Protein AF-A0A6H5GPM3-F1 (afdb_monomer_lite)

Structure (mmCIF, N/CA/C/O backbone):
data_AF-A0A6H5GPM3-F1
#
_entry.id   AF-A0A6H5GPM3-F1
#
loop_
_atom_site.group_PDB
_atom_site.id
_atom_site.type_symbol
_atom_site.label_atom_id
_atom_site.label_alt_id
_atom_site.label_comp_id
_atom_site.label_asym_id
_atom_site.label_entity_id
_atom_site.label_seq_id
_atom_site.pdbx_PDB_ins_code
_atom_site.Cartn_x
_atom_site.Cartn_y
_atom_site.Cartn_z
_atom_site.occupancy
_atom_site.B_iso_or_equiv
_atom_site.auth_seq_id
_atom_site.auth_comp_id
_atom_site.auth_asym_id
_atom_site.auth_atom_id
_atom_site.pdbx_PDB_model_num
ATOM 1 N N . MET A 1 1 ? 64.832 -16.740 -65.105 1.00 51.78 1 MET A N 1
ATOM 2 C CA . MET A 1 1 ? 64.946 -16.619 -63.626 1.00 51.78 1 MET A CA 1
ATOM 3 C C . MET A 1 1 ? 64.118 -15.454 -63.065 1.00 51.78 1 MET A C 1
ATOM 5 O O . MET A 1 1 ? 63.457 -15.633 -62.050 1.00 51.78 1 MET A O 1
ATOM 9 N N . VAL A 1 2 ? 64.079 -14.300 -63.746 1.00 49.97 2 VAL A N 1
ATOM 10 C CA . VAL A 1 2 ? 63.361 -13.075 -63.325 1.00 49.97 2 VAL A CA 1
ATOM 11 C C . VAL A 1 2 ? 61.823 -13.214 -63.311 1.00 49.97 2 VAL A C 1
ATOM 13 O O . VAL A 1 2 ? 61.185 -12.756 -62.365 1.00 49.97 2 VAL A O 1
ATOM 16 N N . GLU A 1 3 ? 61.215 -13.921 -64.271 1.00 47.03 3 GLU A N 1
ATOM 17 C CA . GLU A 1 3 ? 59.749 -14.124 -64.311 1.00 47.03 3 GLU A CA 1
ATOM 18 C C . GLU A 1 3 ? 59.204 -14.931 -63.123 1.00 47.03 3 GLU A C 1
ATOM 20 O O . GLU A 1 3 ? 58.186 -14.565 -62.533 1.00 47.03 3 GLU A O 1
ATOM 25 N N . LYS A 1 4 ? 59.905 -15.992 -62.694 1.00 45.75 4 LYS A N 1
ATOM 26 C CA . LYS A 1 4 ? 59.489 -16.802 -61.531 1.00 45.75 4 LYS A CA 1
ATOM 27 C C . LYS A 1 4 ? 59.470 -15.976 -60.236 1.00 45.75 4 LYS A C 1
ATOM 29 O O . LYS A 1 4 ? 58.589 -16.169 -59.402 1.00 45.75 4 LYS A O 1
ATOM 34 N N . LEU A 1 5 ? 60.385 -15.013 -60.099 1.00 45.38 5 LEU A N 1
ATOM 35 C CA . LEU A 1 5 ? 60.454 -14.074 -58.972 1.00 45.38 5 LEU A CA 1
ATOM 36 C C . LEU A 1 5 ? 59.310 -13.045 -58.981 1.00 45.38 5 LEU A C 1
ATOM 38 O O . LEU A 1 5 ? 58.787 -12.705 -57.918 1.00 45.38 5 LEU A O 1
ATOM 42 N N . GLN A 1 6 ? 58.870 -12.577 -60.154 1.00 44.50 6 GLN A N 1
ATOM 43 C CA . GLN A 1 6 ? 57.713 -11.678 -60.265 1.00 44.50 6 GLN A CA 1
ATOM 44 C C . GLN A 1 6 ? 56.390 -12.385 -59.941 1.00 44.50 6 GLN A C 1
ATOM 46 O O . GLN A 1 6 ? 55.542 -11.812 -59.251 1.00 44.50 6 GLN A O 1
ATOM 51 N N . VAL A 1 7 ? 56.229 -13.641 -60.369 1.00 51.84 7 VAL A N 1
ATOM 52 C CA . VAL A 1 7 ? 55.049 -14.457 -60.039 1.00 51.84 7 VAL A CA 1
ATOM 53 C C . VAL A 1 7 ? 54.980 -14.741 -58.534 1.00 51.84 7 VAL A C 1
ATOM 55 O O . VAL A 1 7 ? 53.907 -14.628 -57.939 1.00 51.84 7 VAL A O 1
ATOM 58 N N . LEU A 1 8 ? 56.120 -15.026 -57.892 1.00 44.50 8 LEU A N 1
ATOM 59 C CA . LEU A 1 8 ? 56.187 -15.238 -56.443 1.00 44.50 8 LEU A CA 1
ATOM 60 C C . LEU A 1 8 ? 55.833 -13.963 -55.660 1.00 44.50 8 LEU A C 1
ATOM 62 O O . LEU A 1 8 ? 55.025 -14.017 -54.735 1.00 44.50 8 LEU A O 1
ATOM 66 N N . LYS A 1 9 ? 56.357 -12.798 -56.072 1.00 46.47 9 LYS A N 1
ATOM 67 C CA . LYS A 1 9 ? 56.012 -11.499 -55.461 1.00 46.47 9 LYS A CA 1
ATOM 68 C C . LYS A 1 9 ? 54.524 -11.166 -55.603 1.00 46.47 9 LYS A C 1
ATOM 70 O O . LYS A 1 9 ? 53.927 -10.657 -54.656 1.00 46.47 9 LYS A O 1
ATOM 75 N N . ARG A 1 10 ? 53.905 -11.477 -56.751 1.00 45.00 10 ARG A N 1
ATOM 76 C CA . ARG A 1 10 ? 52.454 -11.309 -56.949 1.00 45.00 10 ARG A CA 1
ATOM 77 C C . ARG A 1 10 ? 51.646 -12.248 -56.052 1.00 45.00 10 ARG A C 1
ATOM 79 O O . ARG A 1 10 ? 50.720 -11.774 -55.402 1.00 45.00 10 ARG A O 1
ATOM 86 N N . LYS A 1 11 ? 52.022 -13.529 -55.943 1.00 43.28 11 LYS A N 1
ATOM 87 C CA . LYS A 1 11 ? 51.361 -14.488 -55.036 1.00 43.28 11 LYS A CA 1
ATOM 88 C C . LYS A 1 11 ? 51.430 -14.050 -53.572 1.00 43.28 11 LYS A C 1
ATOM 90 O O . LYS A 1 11 ? 50.398 -14.018 -52.912 1.00 43.28 11 LYS A O 1
ATOM 95 N N . VAL A 1 12 ? 52.605 -13.632 -53.095 1.00 47.56 12 VAL A N 1
ATOM 96 C CA . VAL A 1 12 ? 52.779 -13.129 -51.720 1.00 47.56 12 VAL A CA 1
ATOM 97 C C . VAL A 1 12 ? 51.938 -11.869 -51.488 1.00 47.56 12 VAL A C 1
ATOM 99 O O . VAL A 1 12 ? 51.248 -11.769 -50.478 1.00 47.56 12 VAL A O 1
ATOM 102 N N . ARG A 1 13 ? 51.905 -10.933 -52.445 1.00 47.16 13 ARG A N 1
ATOM 103 C CA . ARG A 1 13 ? 51.094 -9.708 -52.339 1.00 47.16 13 ARG A CA 1
ATOM 104 C C . ARG A 1 13 ? 49.590 -10.001 -52.287 1.00 47.16 13 ARG A C 1
ATOM 106 O O . ARG A 1 13 ? 48.895 -9.389 -51.485 1.00 47.16 13 ARG A O 1
ATOM 113 N N . ILE A 1 14 ? 49.096 -10.947 -53.087 1.00 46.81 14 ILE A N 1
ATOM 114 C CA . ILE A 1 14 ? 47.683 -11.369 -53.078 1.00 46.81 14 ILE A CA 1
ATOM 115 C C . ILE A 1 14 ? 47.327 -12.046 -51.748 1.00 46.81 14 ILE A C 1
ATOM 117 O O . ILE A 1 14 ? 46.273 -11.771 -51.181 1.00 46.81 14 ILE A O 1
ATOM 121 N N . GLN A 1 15 ? 48.225 -12.869 -51.207 1.00 41.34 15 GLN A N 1
ATOM 122 C CA . GLN A 1 15 ? 48.019 -13.550 -49.930 1.00 41.34 15 GLN A CA 1
ATOM 123 C C . GLN A 1 15 ? 47.970 -12.560 -48.751 1.00 41.34 15 GLN A C 1
ATOM 125 O O . GLN A 1 15 ? 47.102 -12.681 -47.893 1.00 41.34 15 GLN A O 1
ATOM 130 N N . PHE A 1 16 ? 48.808 -11.516 -48.756 1.00 42.19 16 PHE A N 1
ATOM 131 C CA . PHE A 1 16 ? 48.729 -10.419 -47.780 1.00 42.19 16 PHE A CA 1
ATOM 132 C C . PHE A 1 16 ? 47.434 -9.599 -47.893 1.00 42.19 16 PHE A C 1
ATOM 134 O O . PHE A 1 16 ? 46.875 -9.193 -46.873 1.00 42.19 16 PHE A O 1
ATOM 141 N N . VAL A 1 17 ? 46.939 -9.361 -49.112 1.00 49.47 17 VAL A N 1
ATOM 142 C CA . VAL A 1 17 ? 45.666 -8.655 -49.338 1.00 49.47 17 VAL A CA 1
ATOM 143 C C . VAL A 1 17 ? 44.485 -9.488 -48.840 1.00 49.47 17 VAL A C 1
ATOM 145 O O . VAL A 1 17 ? 43.631 -8.948 -48.146 1.00 49.47 17 VAL A O 1
ATOM 148 N N . LEU A 1 18 ? 44.466 -10.796 -49.112 1.00 41.66 18 LEU A N 1
ATOM 149 C CA . LEU A 1 18 ? 43.422 -11.709 -48.632 1.00 41.66 18 LEU A CA 1
ATOM 150 C C . LEU A 1 18 ? 43.412 -11.827 -47.104 1.00 41.66 18 LEU A C 1
ATOM 152 O O . LEU A 1 18 ? 42.343 -11.748 -46.509 1.00 41.66 18 LEU A O 1
ATOM 156 N N . VAL A 1 19 ? 44.581 -11.927 -46.458 1.00 43.66 19 VAL A N 1
ATOM 157 C CA . VAL A 1 19 ? 44.679 -11.967 -44.987 1.00 43.66 19 VAL A CA 1
ATOM 158 C C . VAL A 1 19 ? 44.155 -10.668 -44.363 1.00 43.66 19 VAL A C 1
ATOM 160 O O . VAL A 1 19 ? 43.321 -10.729 -43.458 1.00 43.66 19 VAL A O 1
ATOM 163 N N . ARG A 1 20 ? 44.532 -9.495 -44.899 1.00 45.16 20 ARG A N 1
ATOM 164 C CA . ARG A 1 20 ? 43.950 -8.212 -44.462 1.00 45.16 20 ARG A CA 1
ATOM 165 C C . ARG A 1 20 ? 42.445 -8.133 -44.705 1.00 45.16 20 ARG A C 1
ATOM 167 O O . ARG A 1 20 ? 41.735 -7.592 -43.867 1.00 45.16 20 ARG A O 1
ATOM 174 N N . TYR A 1 21 ? 41.954 -8.674 -45.817 1.00 36.88 21 TYR A N 1
ATOM 175 C CA . TYR A 1 21 ? 40.523 -8.702 -46.114 1.00 36.88 21 TYR A CA 1
ATOM 176 C C . TYR A 1 21 ? 39.770 -9.568 -45.099 1.00 36.88 21 TYR A C 1
ATOM 178 O O . TYR A 1 21 ? 38.728 -9.158 -44.608 1.00 36.88 21 TYR A O 1
ATOM 186 N N . THR A 1 22 ? 40.328 -10.719 -44.708 1.00 40.78 22 THR A N 1
ATOM 187 C CA . THR A 1 22 ? 39.730 -11.602 -43.694 1.00 40.78 22 THR A CA 1
ATOM 188 C C . THR A 1 22 ? 39.803 -11.046 -42.268 1.00 40.78 22 THR A C 1
ATOM 190 O O . THR A 1 22 ? 38.858 -11.235 -41.507 1.00 40.78 22 THR A O 1
ATOM 193 N N . GLN A 1 23 ? 40.869 -10.319 -41.909 1.00 41.22 23 GLN A N 1
ATOM 194 C CA . GLN A 1 23 ? 40.965 -9.609 -40.624 1.00 41.22 23 GLN A CA 1
ATOM 195 C C . GLN A 1 23 ? 39.998 -8.422 -40.557 1.00 41.22 23 GLN A C 1
ATOM 197 O O . GLN A 1 23 ? 39.262 -8.296 -39.585 1.00 41.22 23 GLN A O 1
ATOM 202 N N . ASN A 1 24 ? 39.906 -7.616 -41.618 1.00 42.94 24 ASN A N 1
ATOM 203 C CA . ASN A 1 24 ? 38.909 -6.547 -41.691 1.00 42.94 24 ASN A CA 1
ATOM 204 C C . ASN A 1 24 ? 37.478 -7.109 -41.705 1.00 42.94 24 ASN A C 1
ATOM 206 O O . ASN A 1 24 ? 36.584 -6.515 -41.119 1.00 42.94 24 ASN A O 1
ATOM 210 N N . PHE A 1 25 ? 37.239 -8.267 -42.329 1.00 41.81 25 PHE A N 1
ATOM 211 C CA . PHE A 1 25 ? 35.920 -8.903 -42.353 1.00 41.81 25 PHE A CA 1
ATOM 212 C C . PHE A 1 25 ? 35.483 -9.412 -40.969 1.00 41.81 25 PHE A C 1
ATOM 214 O O . PHE A 1 25 ? 34.309 -9.286 -40.624 1.00 41.81 25 PHE A O 1
ATOM 221 N N . SER A 1 26 ? 36.403 -9.928 -40.143 1.00 43.16 26 SER A N 1
ATOM 222 C CA . SER A 1 26 ? 36.079 -10.328 -38.765 1.00 43.16 26 SER A CA 1
ATOM 223 C C . SER A 1 26 ? 35.834 -9.123 -37.849 1.00 43.16 26 SER A C 1
ATOM 225 O O . SER A 1 26 ? 34.935 -9.176 -37.009 1.00 43.16 26 SER A O 1
ATOM 227 N N . GLU A 1 27 ? 36.555 -8.014 -38.041 1.00 48.44 27 GLU A N 1
ATOM 228 C CA . GLU A 1 27 ? 3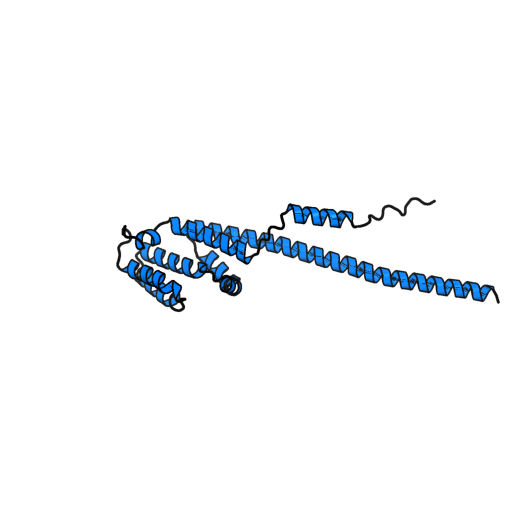6.302 -6.751 -37.337 1.00 48.44 27 GLU A CA 1
ATOM 229 C C . GLU A 1 27 ? 34.968 -6.125 -37.747 1.00 48.44 27 GLU A C 1
ATOM 231 O O . GLU A 1 27 ? 34.213 -5.691 -36.883 1.00 48.44 27 GLU A O 1
ATOM 236 N N . ILE A 1 28 ? 34.629 -6.154 -39.039 1.00 50.16 28 ILE A N 1
ATOM 237 C CA . ILE A 1 28 ? 33.347 -5.672 -39.563 1.00 50.16 28 ILE A CA 1
ATOM 238 C C . ILE A 1 28 ? 32.195 -6.520 -39.014 1.00 50.16 28 ILE A C 1
ATOM 240 O O . ILE A 1 28 ? 31.231 -5.958 -38.502 1.00 50.16 28 ILE A O 1
ATOM 244 N N . ILE A 1 29 ? 32.293 -7.855 -39.033 1.00 45.34 29 ILE A N 1
ATOM 245 C CA . ILE A 1 29 ? 31.265 -8.720 -38.433 1.00 45.34 29 ILE A CA 1
ATOM 246 C C . ILE A 1 29 ? 31.154 -8.493 -36.924 1.00 45.34 29 ILE A C 1
ATOM 248 O O . ILE A 1 29 ? 30.038 -8.436 -36.420 1.00 45.34 29 ILE A O 1
ATOM 252 N N . ASN A 1 30 ? 32.262 -8.302 -36.202 1.00 41.53 30 ASN A N 1
ATOM 253 C CA . ASN A 1 30 ? 32.208 -7.943 -34.784 1.00 41.53 30 ASN A CA 1
ATOM 254 C C . ASN A 1 30 ? 31.554 -6.573 -34.561 1.00 41.53 30 ASN A C 1
ATOM 256 O O . ASN A 1 30 ? 30.764 -6.438 -33.633 1.00 41.53 30 ASN A O 1
ATOM 260 N N . TYR A 1 31 ? 31.816 -5.582 -35.416 1.00 48.19 31 TYR A N 1
ATOM 261 C CA . TYR A 1 31 ? 31.195 -4.258 -35.336 1.00 48.19 31 TYR A CA 1
ATOM 262 C C . TYR A 1 31 ? 29.687 -4.337 -35.601 1.00 48.19 31 TYR A C 1
ATOM 264 O O . TYR A 1 31 ? 28.896 -3.863 -34.792 1.00 48.19 31 TYR A O 1
ATOM 272 N N . PHE A 1 32 ? 29.272 -5.046 -36.656 1.00 44.94 32 PHE A N 1
ATOM 273 C CA . PHE A 1 32 ? 27.862 -5.301 -36.958 1.00 44.94 32 PHE A CA 1
ATOM 274 C C . PHE A 1 32 ? 27.178 -6.163 -35.893 1.00 44.94 32 PHE A C 1
ATOM 276 O O . PHE A 1 32 ? 26.014 -5.926 -35.592 1.00 44.94 32 PHE A O 1
ATOM 283 N N . PHE A 1 33 ? 27.866 -7.135 -35.289 1.00 44.91 33 PHE A N 1
ATOM 284 C CA . PHE A 1 33 ? 27.318 -7.968 -34.218 1.00 44.91 33 PHE A CA 1
ATOM 285 C C . PHE A 1 33 ? 27.169 -7.181 -32.914 1.00 44.91 33 PHE A C 1
ATOM 287 O O . PHE A 1 33 ? 26.130 -7.280 -32.268 1.00 44.91 33 PHE A O 1
ATOM 294 N N . VAL A 1 34 ? 28.152 -6.354 -32.545 1.00 51.31 34 VAL A N 1
ATOM 295 C CA . VAL A 1 34 ? 28.075 -5.450 -31.387 1.00 51.31 34 VAL A CA 1
ATOM 296 C C . VAL A 1 34 ? 26.993 -4.396 -31.603 1.00 51.31 34 VAL A C 1
ATOM 298 O O . VAL A 1 34 ? 26.188 -4.177 -30.698 1.00 51.31 34 VAL A O 1
ATOM 301 N N . ASP A 1 35 ? 26.893 -3.808 -32.795 1.00 48.72 35 ASP A N 1
ATOM 302 C CA . ASP A 1 35 ? 25.842 -2.849 -33.130 1.00 48.72 35 ASP A CA 1
ATOM 303 C C . ASP A 1 35 ? 24.466 -3.512 -33.156 1.00 48.72 35 ASP A C 1
ATOM 305 O O . ASP A 1 35 ? 23.539 -2.986 -32.545 1.00 48.72 35 ASP A O 1
ATOM 309 N N . TYR A 1 36 ? 24.325 -4.700 -33.744 1.00 44.78 36 TYR A N 1
ATOM 310 C CA . TYR A 1 36 ? 23.086 -5.478 -33.723 1.00 44.78 36 TYR A CA 1
ATOM 311 C C . TYR A 1 36 ? 22.682 -5.849 -32.294 1.00 44.78 36 TYR A C 1
ATOM 313 O O . TYR A 1 36 ? 21.538 -5.633 -31.900 1.00 44.78 36 TYR A O 1
ATOM 321 N N . LEU A 1 37 ? 23.616 -6.315 -31.462 1.00 48.28 37 LEU A N 1
ATOM 322 C CA . LEU A 1 37 ? 23.375 -6.600 -30.047 1.00 48.28 37 LEU A CA 1
ATOM 323 C C . LEU A 1 37 ? 23.038 -5.315 -29.267 1.00 48.28 37 LEU A C 1
ATOM 325 O O . LEU A 1 37 ? 22.197 -5.329 -28.364 1.00 48.28 37 LEU A O 1
ATOM 329 N N . SER A 1 38 ? 23.631 -4.173 -29.628 1.00 51.31 38 SER A N 1
ATOM 330 C CA . SER A 1 38 ? 23.314 -2.861 -29.053 1.00 51.31 38 SER A CA 1
ATOM 331 C C . SER A 1 38 ? 21.908 -2.394 -29.448 1.00 51.31 38 SER A C 1
ATOM 333 O O . SER A 1 38 ? 21.171 -1.889 -28.602 1.00 51.31 38 SER A O 1
ATOM 335 N N . ILE A 1 39 ? 21.499 -2.624 -30.697 1.00 51.91 39 ILE A N 1
ATOM 336 C CA . ILE A 1 39 ? 20.188 -2.280 -31.248 1.00 51.91 39 ILE A CA 1
ATOM 337 C C . ILE A 1 39 ? 19.125 -3.193 -30.643 1.00 51.91 39 ILE A C 1
ATOM 339 O O . ILE A 1 39 ? 18.128 -2.696 -30.130 1.00 51.91 39 ILE A O 1
ATOM 343 N N . VAL A 1 40 ? 19.358 -4.505 -30.591 1.00 46.22 40 VAL A N 1
ATOM 344 C CA . VAL A 1 40 ? 18.467 -5.484 -29.951 1.00 46.22 40 VAL A CA 1
ATOM 345 C C . VAL A 1 40 ? 18.361 -5.219 -28.448 1.00 46.22 40 VAL A C 1
ATOM 347 O O . VAL A 1 40 ? 17.260 -5.219 -27.898 1.00 46.22 40 VAL A O 1
ATOM 350 N N . SER A 1 41 ? 19.464 -4.907 -27.761 1.00 46.22 41 SER A N 1
ATOM 351 C CA . SER A 1 41 ? 19.422 -4.533 -26.340 1.00 46.22 41 SER A CA 1
ATOM 352 C C . SER A 1 41 ? 18.778 -3.160 -26.099 1.00 46.22 41 SER A C 1
ATOM 354 O O . SER A 1 41 ? 18.204 -2.947 -25.029 1.00 46.22 41 SER A O 1
ATOM 356 N N . ARG A 1 42 ? 18.833 -2.226 -27.060 1.00 54.28 42 ARG A N 1
ATOM 357 C CA . ARG A 1 42 ? 18.113 -0.937 -27.036 1.00 54.28 42 ARG A CA 1
ATOM 358 C C . ARG A 1 42 ? 16.619 -1.119 -27.276 1.00 54.28 42 ARG A C 1
ATOM 360 O O . ARG A 1 42 ? 15.842 -0.591 -26.492 1.00 54.28 42 ARG A O 1
ATOM 367 N N . GLN A 1 43 ? 16.227 -1.903 -28.277 1.00 46.44 43 GLN A N 1
ATOM 368 C CA . GLN A 1 43 ? 14.844 -2.302 -28.546 1.00 46.44 43 GLN A CA 1
ATOM 369 C C . GLN A 1 43 ? 14.263 -2.996 -27.313 1.00 46.44 43 GLN A C 1
ATOM 371 O O . GLN A 1 43 ? 13.271 -2.537 -26.759 1.00 46.44 43 GLN A O 1
ATOM 376 N N . ARG A 1 44 ? 14.948 -4.008 -26.767 1.00 49.41 44 ARG A N 1
ATOM 377 C CA . ARG A 1 44 ? 14.539 -4.696 -25.532 1.00 49.41 44 ARG A CA 1
ATOM 378 C C . ARG A 1 44 ? 14.405 -3.742 -24.343 1.00 49.41 44 ARG A C 1
ATOM 380 O O . ARG A 1 44 ? 13.462 -3.877 -23.572 1.00 49.41 44 ARG A O 1
ATOM 387 N N . ARG A 1 45 ? 15.297 -2.755 -24.200 1.00 55.72 45 ARG A N 1
ATOM 388 C CA . ARG A 1 45 ? 15.174 -1.696 -23.180 1.00 55.72 45 ARG A CA 1
ATOM 389 C C . ARG A 1 45 ? 14.002 -0.750 -23.448 1.00 55.72 45 ARG A C 1
ATOM 391 O O . ARG A 1 45 ? 13.355 -0.341 -22.491 1.00 55.72 45 ARG A O 1
ATOM 398 N N . ALA A 1 46 ? 13.712 -0.409 -24.700 1.00 55.22 46 ALA A N 1
ATOM 399 C CA . ALA A 1 46 ? 12.575 0.428 -25.079 1.00 55.22 46 ALA A CA 1
ATOM 400 C C . ALA A 1 46 ? 11.241 -0.291 -24.821 1.00 55.22 46 ALA A C 1
ATOM 402 O O . ALA A 1 46 ? 10.372 0.269 -24.158 1.00 55.22 46 ALA A O 1
ATOM 403 N N . TYR A 1 47 ? 11.124 -1.559 -25.228 1.00 53.00 47 TYR A N 1
ATOM 404 C CA . TYR A 1 47 ? 9.982 -2.418 -24.910 1.00 53.00 47 TYR A CA 1
ATOM 405 C C . TYR A 1 47 ? 9.840 -2.637 -23.405 1.00 53.00 47 TYR A C 1
ATOM 407 O O . TYR A 1 47 ? 8.737 -2.530 -22.886 1.00 53.00 47 TYR A O 1
ATOM 415 N N . ALA A 1 48 ? 10.937 -2.859 -22.674 1.00 58.69 48 ALA A N 1
ATOM 416 C CA . ALA A 1 48 ? 10.894 -2.975 -21.218 1.00 58.69 48 ALA A CA 1
ATOM 417 C C . ALA A 1 48 ? 10.429 -1.670 -20.551 1.00 58.69 48 ALA A C 1
ATOM 419 O O . ALA A 1 48 ? 9.605 -1.717 -19.646 1.00 58.69 48 ALA A O 1
ATOM 420 N N . LYS A 1 49 ? 10.891 -0.501 -21.016 1.00 63.66 49 LYS A N 1
ATOM 421 C CA . LYS A 1 49 ? 10.423 0.806 -20.519 1.00 63.66 49 LYS A CA 1
ATOM 422 C C . LYS A 1 49 ? 8.944 1.045 -20.832 1.00 63.66 49 LYS A C 1
ATOM 424 O O . LYS A 1 49 ? 8.214 1.509 -19.963 1.00 63.66 49 LYS A O 1
ATOM 429 N N . SER A 1 50 ? 8.503 0.705 -22.043 1.00 64.44 50 SER A N 1
ATOM 430 C CA . SER A 1 50 ? 7.099 0.801 -22.459 1.00 64.44 50 SER A CA 1
ATOM 431 C C . SER A 1 50 ? 6.204 -0.134 -21.637 1.00 64.44 50 SER A C 1
ATOM 433 O O . SER A 1 50 ? 5.195 0.303 -21.092 1.00 64.44 50 SER A O 1
ATOM 435 N N . TYR A 1 51 ? 6.619 -1.388 -21.454 1.00 69.50 51 TYR A N 1
ATOM 436 C CA . TYR A 1 51 ? 5.916 -2.371 -20.632 1.00 69.50 51 TYR A CA 1
ATOM 437 C C . TYR A 1 51 ? 5.823 -1.929 -19.169 1.00 69.50 51 TYR A C 1
ATOM 439 O O . TYR A 1 51 ? 4.741 -1.949 -18.592 1.00 69.50 51 TYR A O 1
ATOM 447 N N . VAL A 1 52 ? 6.931 -1.458 -18.585 1.00 74.38 52 VAL A N 1
ATOM 448 C CA . VAL A 1 52 ? 6.943 -0.906 -17.223 1.00 74.38 52 VAL A CA 1
ATOM 449 C C . VAL A 1 52 ? 5.959 0.256 -17.110 1.00 74.38 52 VAL A C 1
ATOM 451 O O . VAL A 1 52 ? 5.151 0.260 -16.192 1.00 74.38 52 VAL A O 1
ATOM 454 N N . PHE A 1 53 ? 5.948 1.189 -18.066 1.00 74.06 53 PHE A N 1
ATOM 455 C CA . PHE A 1 53 ? 5.004 2.309 -18.061 1.00 74.06 53 PHE A CA 1
ATOM 456 C C . PHE A 1 53 ? 3.538 1.856 -18.119 1.00 74.06 53 PHE A C 1
ATOM 458 O O . PHE A 1 53 ? 2.709 2.370 -17.366 1.00 74.06 53 PHE A O 1
ATOM 465 N N . LEU A 1 54 ? 3.214 0.886 -18.980 1.00 77.06 54 LEU A N 1
ATOM 466 C CA . LEU A 1 54 ? 1.861 0.337 -19.097 1.00 77.06 54 LEU A CA 1
ATOM 467 C C . LEU A 1 54 ? 1.416 -0.352 -17.803 1.00 77.06 54 LEU A C 1
ATOM 469 O O . LEU A 1 54 ? 0.310 -0.101 -17.324 1.00 77.06 54 LEU A O 1
ATOM 473 N N . VAL A 1 55 ? 2.289 -1.166 -17.203 1.00 81.50 55 VAL A N 1
ATOM 474 C CA . VAL A 1 55 ? 2.016 -1.829 -15.921 1.00 81.50 55 VAL A CA 1
ATOM 475 C C . VAL A 1 55 ? 1.828 -0.796 -14.809 1.00 81.50 55 VAL A C 1
ATOM 477 O O . VAL A 1 55 ? 0.846 -0.878 -14.074 1.00 81.50 55 VAL A O 1
ATOM 480 N N . SER A 1 56 ? 2.695 0.217 -14.710 1.00 86.25 56 SER A N 1
ATOM 481 C CA . SER A 1 56 ? 2.569 1.278 -13.702 1.00 86.25 56 SER A CA 1
ATOM 482 C C . SER A 1 56 ? 1.264 2.064 -13.852 1.00 86.25 56 SER A C 1
ATOM 484 O O . SER A 1 56 ? 0.574 2.288 -12.862 1.00 86.25 56 SER A O 1
ATOM 486 N N . LYS A 1 57 ? 0.882 2.431 -15.084 1.00 85.81 57 LYS A N 1
ATOM 487 C CA . LYS A 1 57 ? -0.396 3.104 -15.380 1.00 85.81 57 LYS A CA 1
ATOM 488 C C . LYS A 1 57 ? -1.597 2.265 -14.953 1.00 85.81 57 LYS A C 1
ATOM 490 O O . LYS A 1 57 ? -2.577 2.806 -14.444 1.00 85.81 57 LYS A O 1
ATOM 495 N N . GLU A 1 58 ? -1.536 0.956 -15.167 1.00 90.00 58 GLU A N 1
ATOM 496 C CA . GLU A 1 58 ? -2.630 0.061 -14.804 1.00 90.00 58 GLU A CA 1
ATOM 497 C C . GLU A 1 58 ? -2.743 -0.140 -13.288 1.00 90.00 58 GLU A C 1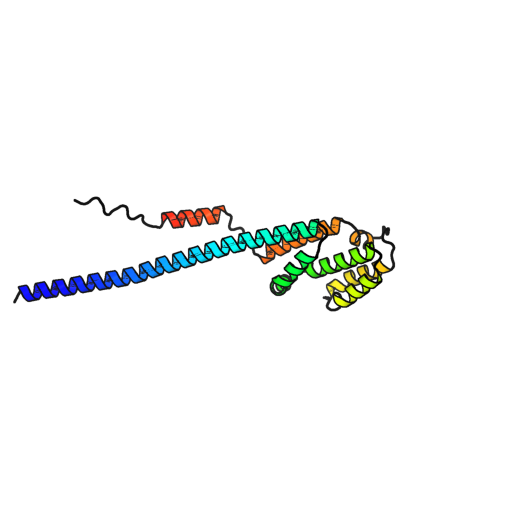
ATOM 499 O O . GLU A 1 58 ? -3.852 -0.159 -12.750 1.00 90.00 58 GLU A O 1
ATOM 504 N N . VAL A 1 59 ? -1.613 -0.236 -12.582 1.00 91.69 59 VAL A N 1
ATOM 505 C CA . VAL A 1 59 ? -1.593 -0.271 -11.113 1.00 91.69 59 VAL A CA 1
ATOM 506 C C . VAL A 1 59 ? -2.145 1.033 -10.535 1.00 91.69 59 VAL A C 1
ATOM 508 O O . VAL A 1 59 ? -3.001 0.992 -9.654 1.00 91.69 59 VAL A O 1
ATOM 511 N N . GLU A 1 60 ? -1.734 2.180 -11.076 1.00 91.75 60 GLU A N 1
ATOM 512 C CA . GLU A 1 60 ? -2.235 3.495 -10.671 1.00 91.75 60 GLU A CA 1
ATOM 513 C C . GLU A 1 60 ? -3.758 3.599 -10.837 1.00 91.75 60 GLU A C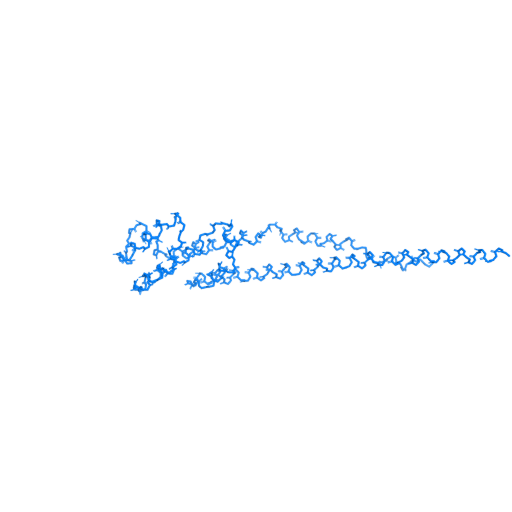 1
ATOM 515 O O . GLU A 1 60 ? -4.469 3.950 -9.896 1.00 91.75 60 GLU A O 1
ATOM 520 N N . ARG A 1 61 ? -4.280 3.209 -12.007 1.00 91.75 61 ARG A N 1
ATOM 521 C CA . ARG A 1 61 ? -5.725 3.183 -12.272 1.00 91.75 61 ARG A CA 1
ATOM 522 C C . ARG A 1 61 ? -6.463 2.240 -11.321 1.00 91.75 61 ARG A C 1
ATOM 524 O O . ARG A 1 61 ? -7.567 2.548 -10.878 1.00 91.75 61 ARG A O 1
ATOM 531 N N . SER A 1 62 ? -5.875 1.088 -10.998 1.00 93.62 62 SER A N 1
ATOM 532 C CA . SER A 1 62 ? -6.440 0.151 -10.023 1.00 93.62 62 SER A CA 1
ATOM 533 C C . SER A 1 62 ? -6.559 0.786 -8.639 1.00 93.62 62 SER A C 1
ATOM 535 O O . SER A 1 62 ? -7.612 0.670 -8.015 1.00 93.62 62 SER A O 1
ATOM 537 N N . LEU A 1 63 ? -5.520 1.488 -8.181 1.00 92.31 63 LEU A N 1
ATOM 538 C CA . LEU A 1 63 ? -5.536 2.185 -6.895 1.00 92.31 63 LEU A CA 1
ATOM 539 C C . LEU A 1 63 ? -6.565 3.320 -6.872 1.00 92.31 63 LEU A C 1
ATOM 541 O O . LEU A 1 63 ? -7.318 3.422 -5.910 1.00 92.31 63 LEU A O 1
ATOM 545 N N . MET A 1 64 ? -6.677 4.107 -7.947 1.00 90.75 64 MET A N 1
ATOM 546 C CA . MET A 1 64 ? -7.723 5.135 -8.072 1.00 90.75 64 MET A CA 1
ATOM 547 C C . MET A 1 64 ? -9.138 4.541 -8.008 1.00 90.75 64 MET A C 1
ATOM 549 O O . MET A 1 64 ? -10.044 5.142 -7.441 1.00 90.75 64 MET A O 1
ATOM 553 N N . ASN A 1 65 ? -9.317 3.320 -8.518 1.00 92.81 65 ASN A N 1
ATOM 554 C CA . ASN A 1 65 ? -10.566 2.559 -8.433 1.00 92.81 65 ASN A CA 1
ATOM 555 C C . ASN A 1 65 ? -10.729 1.782 -7.112 1.00 92.81 65 ASN A C 1
ATOM 557 O O . ASN A 1 65 ? -11.537 0.854 -7.052 1.00 92.81 65 ASN A O 1
ATOM 561 N N . ARG A 1 66 ? -9.952 2.116 -6.073 1.00 90.88 66 ARG A N 1
ATOM 562 C CA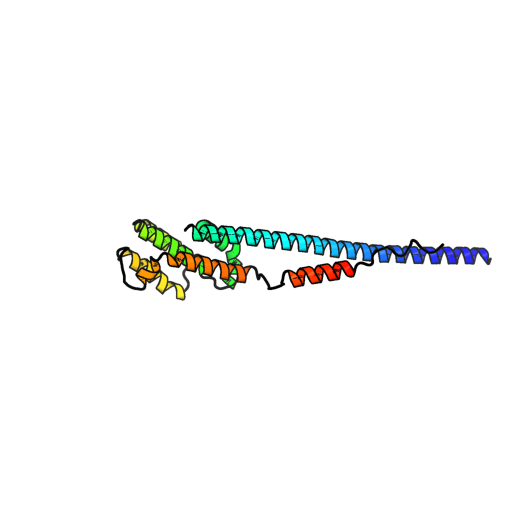 . ARG A 1 66 ? -9.980 1.489 -4.739 1.00 90.88 66 ARG A CA 1
ATOM 563 C C . ARG A 1 66 ? -9.689 -0.015 -4.739 1.00 90.88 66 ARG A C 1
ATOM 565 O O . ARG A 1 66 ? -10.221 -0.774 -3.932 1.00 90.88 66 ARG A O 1
ATOM 572 N N . LYS A 1 67 ? -8.835 -0.475 -5.658 1.00 91.81 67 LYS A N 1
ATOM 573 C CA . LYS A 1 67 ? -8.426 -1.885 -5.780 1.00 91.81 67 LYS A CA 1
ATOM 574 C C . LYS A 1 67 ? -6.934 -2.045 -5.492 1.00 91.81 67 LYS A C 1
ATOM 576 O O . LYS A 1 67 ? -6.093 -1.639 -6.297 1.00 91.81 67 LYS A O 1
ATOM 581 N N . THR A 1 68 ? -6.608 -2.722 -4.391 1.00 93.50 68 THR A N 1
ATOM 582 C CA . THR A 1 68 ? -5.229 -2.982 -3.926 1.00 93.50 68 THR A CA 1
ATOM 583 C C . THR A 1 68 ? -4.531 -4.135 -4.653 1.00 93.50 68 THR A C 1
ATOM 585 O O . THR A 1 68 ? -3.305 -4.147 -4.737 1.00 93.50 68 THR A O 1
ATOM 588 N N . ALA A 1 69 ? -5.285 -5.090 -5.212 1.00 92.81 69 ALA A N 1
ATOM 589 C CA . ALA A 1 69 ? -4.759 -6.367 -5.706 1.00 92.81 69 ALA A CA 1
ATOM 590 C C . ALA A 1 69 ? -3.601 -6.226 -6.712 1.00 92.81 69 ALA A C 1
ATOM 592 O O . ALA A 1 69 ? -2.569 -6.879 -6.562 1.00 92.81 69 ALA A O 1
ATOM 593 N N . LYS A 1 70 ? -3.732 -5.339 -7.710 1.00 92.25 70 LYS A N 1
ATOM 594 C CA . LYS A 1 70 ? -2.674 -5.122 -8.714 1.00 92.25 70 LYS A CA 1
ATOM 595 C C . LYS A 1 70 ? -1.425 -4.481 -8.112 1.00 92.25 70 LYS A C 1
ATOM 597 O O . LYS A 1 70 ? -0.314 -4.833 -8.494 1.00 92.25 70 LYS A O 1
ATOM 602 N N . CYS A 1 71 ? -1.596 -3.573 -7.153 1.00 93.06 71 CYS A N 1
ATOM 603 C CA . CYS A 1 71 ? -0.468 -2.933 -6.487 1.00 93.06 71 CYS A CA 1
ATOM 604 C C . CYS A 1 71 ? 0.266 -3.896 -5.550 1.00 93.06 71 CYS A C 1
ATOM 606 O O . CYS A 1 71 ? 1.490 -3.873 -5.486 1.00 93.06 71 CYS A O 1
ATOM 608 N N . LEU A 1 72 ? -0.462 -4.782 -4.868 1.00 93.81 72 LEU A N 1
ATOM 609 C CA . LEU A 1 72 ? 0.137 -5.844 -4.062 1.00 93.81 72 LEU A CA 1
ATOM 610 C C . LEU A 1 72 ? 0.910 -6.846 -4.925 1.00 93.81 72 LEU A C 1
ATOM 612 O O . LEU A 1 72 ? 2.018 -7.226 -4.555 1.00 93.81 72 LEU A O 1
ATOM 616 N N . ALA A 1 73 ? 0.371 -7.228 -6.087 1.00 93.81 73 ALA A N 1
ATOM 617 C CA . ALA A 1 73 ? 1.098 -8.053 -7.052 1.00 93.81 73 ALA A CA 1
ATOM 618 C C . ALA A 1 73 ? 2.394 -7.361 -7.507 1.00 93.81 73 ALA A C 1
ATOM 620 O O . ALA A 1 73 ? 3.465 -7.960 -7.473 1.00 93.81 73 ALA A O 1
ATOM 621 N N . TRP A 1 74 ? 2.329 -6.061 -7.808 1.00 93.31 74 TRP A N 1
ATOM 622 C CA . TRP A 1 74 ? 3.521 -5.279 -8.132 1.00 93.31 74 TRP A CA 1
ATOM 623 C C . TRP A 1 74 ? 4.538 -5.231 -6.980 1.00 93.31 74 TRP A C 1
ATOM 625 O O . TRP A 1 74 ? 5.741 -5.346 -7.229 1.00 93.31 74 TRP A O 1
ATOM 635 N N . CYS A 1 75 ? 4.081 -5.099 -5.728 1.00 92.75 75 CYS A N 1
ATOM 636 C CA . CYS A 1 75 ? 4.955 -5.127 -4.552 1.00 92.75 75 CYS A CA 1
ATOM 637 C C . CYS A 1 75 ? 5.654 -6.485 -4.416 1.00 92.75 75 CYS A C 1
ATOM 639 O O . CYS A 1 75 ? 6.859 -6.541 -4.177 1.00 92.75 75 CYS A O 1
ATOM 641 N N . HIS A 1 76 ? 4.918 -7.574 -4.638 1.00 92.38 76 HIS A N 1
ATOM 642 C CA . HIS A 1 76 ? 5.452 -8.930 -4.624 1.00 92.38 76 HIS A CA 1
ATOM 643 C C . HIS A 1 76 ? 6.532 -9.133 -5.699 1.00 92.38 76 HIS A C 1
ATOM 645 O O . HIS A 1 76 ? 7.647 -9.553 -5.384 1.00 92.38 76 HIS A O 1
ATOM 651 N N . ASP A 1 77 ? 6.248 -8.749 -6.945 1.00 90.50 77 ASP A N 1
ATOM 652 C CA . ASP A 1 77 ? 7.170 -8.909 -8.078 1.00 90.50 77 ASP A CA 1
ATOM 653 C C . ASP A 1 77 ? 8.462 -8.095 -7.908 1.00 90.50 77 ASP A C 1
ATOM 655 O O . ASP A 1 77 ? 9.520 -8.441 -8.438 1.00 90.50 77 ASP A O 1
ATOM 659 N N . ASN A 1 78 ? 8.398 -7.011 -7.132 1.00 89.69 78 ASN A N 1
ATOM 660 C CA . ASN A 1 78 ? 9.507 -6.091 -6.912 1.00 89.69 78 ASN A CA 1
ATOM 661 C C . ASN A 1 78 ? 10.089 -6.143 -5.489 1.00 89.69 78 ASN A C 1
ATOM 663 O O . ASN A 1 78 ? 10.952 -5.326 -5.149 1.00 89.69 78 ASN A O 1
ATOM 667 N N . ARG A 1 79 ? 9.700 -7.133 -4.674 1.00 89.50 79 ARG A N 1
ATOM 668 C CA . ARG A 1 79 ? 10.003 -7.225 -3.234 1.00 89.50 79 ARG A CA 1
ATOM 669 C C . ARG A 1 79 ? 11.477 -7.018 -2.887 1.00 89.50 79 ARG A C 1
ATOM 671 O O . ARG A 1 79 ? 11.808 -6.231 -2.004 1.00 89.50 79 ARG A O 1
ATOM 678 N N . SER A 1 80 ? 12.387 -7.679 -3.603 1.00 88.44 80 SER A N 1
ATOM 679 C CA . SER A 1 80 ? 13.833 -7.577 -3.345 1.00 88.44 80 SER A CA 1
ATOM 680 C C . SER A 1 80 ? 14.381 -6.164 -3.554 1.00 88.44 80 SER A C 1
ATOM 682 O O . SER A 1 80 ? 15.310 -5.756 -2.860 1.00 88.44 80 SER A O 1
ATOM 684 N N . LYS A 1 81 ? 13.822 -5.420 -4.514 1.00 88.12 81 LYS A N 1
ATOM 685 C CA . LYS A 1 81 ? 14.212 -4.037 -4.808 1.00 88.12 81 LYS A CA 1
ATOM 686 C C . LYS A 1 81 ? 13.569 -3.076 -3.810 1.00 88.12 81 LYS A C 1
ATOM 688 O O . LYS A 1 81 ? 14.261 -2.213 -3.287 1.00 88.12 81 LYS A O 1
ATOM 693 N N . LEU A 1 82 ? 12.289 -3.276 -3.493 1.00 88.19 82 LEU A N 1
ATOM 694 C CA . LEU A 1 82 ? 11.560 -2.475 -2.506 1.00 88.19 82 LEU A CA 1
ATOM 695 C C . LEU A 1 82 ? 12.183 -2.568 -1.112 1.00 88.19 82 LEU A C 1
ATOM 697 O O . LEU A 1 82 ? 12.328 -1.549 -0.444 1.00 88.19 82 LEU A O 1
ATOM 701 N N . ARG A 1 83 ? 12.668 -3.753 -0.721 1.00 87.31 83 ARG A N 1
ATOM 702 C CA . ARG A 1 83 ? 13.405 -3.937 0.535 1.00 87.31 83 ARG A CA 1
ATOM 703 C C . ARG A 1 83 ? 14.686 -3.101 0.600 1.00 87.31 83 ARG A C 1
ATOM 705 O O . ARG A 1 83 ? 14.994 -2.557 1.648 1.00 87.31 83 ARG A O 1
ATOM 712 N N . LYS A 1 84 ? 15.419 -2.959 -0.513 1.00 88.50 84 LYS A N 1
ATOM 713 C CA . LYS A 1 84 ? 16.613 -2.089 -0.580 1.00 88.50 84 LYS A CA 1
ATOM 714 C C . LYS A 1 84 ? 16.266 -0.603 -0.488 1.00 88.50 84 LYS A C 1
ATOM 716 O O . LYS A 1 84 ? 17.104 0.190 -0.086 1.00 88.50 84 LYS A O 1
ATOM 721 N N . LEU A 1 85 ? 15.054 -0.237 -0.898 1.00 86.19 85 LEU A N 1
ATOM 722 C CA . LEU A 1 85 ? 14.537 1.126 -0.816 1.00 86.19 85 LEU A CA 1
ATOM 723 C C . LEU A 1 85 ? 13.850 1.419 0.526 1.00 86.19 85 LEU A C 1
ATOM 725 O O . LEU A 1 85 ? 13.348 2.527 0.685 1.00 86.19 85 LEU A O 1
ATOM 729 N N . HIS A 1 86 ? 13.798 0.449 1.451 1.00 86.88 86 HIS A N 1
ATOM 730 C CA . HIS A 1 86 ? 13.031 0.536 2.699 1.00 86.88 86 HIS A CA 1
ATOM 731 C C . HIS A 1 86 ? 11.584 1.018 2.467 1.00 86.88 86 HIS A C 1
ATOM 733 O O . HIS A 1 86 ? 11.065 1.869 3.184 1.00 86.88 86 HIS A O 1
ATOM 739 N N . SER A 1 87 ? 10.946 0.507 1.406 1.00 89.19 87 SER A N 1
ATOM 740 C CA . SER A 1 87 ? 9.571 0.872 1.047 1.00 89.19 87 SER A CA 1
ATOM 741 C C . SER A 1 87 ? 8.565 0.376 2.089 1.00 89.19 87 SER A C 1
ATOM 743 O O . SER A 1 87 ? 8.598 -0.782 2.506 1.00 89.19 87 SER A O 1
ATOM 745 N N . THR A 1 88 ? 7.620 1.248 2.444 1.00 91.69 88 THR A N 1
ATOM 746 C CA . THR A 1 88 ? 6.483 0.953 3.331 1.00 91.69 88 THR A CA 1
ATOM 747 C C . THR A 1 88 ? 5.181 0.716 2.560 1.00 91.69 88 THR A C 1
ATOM 749 O O . THR A 1 88 ? 4.121 0.571 3.170 1.00 91.69 88 THR A O 1
ATOM 752 N N . MET A 1 89 ? 5.225 0.657 1.224 1.00 92.50 89 MET A N 1
ATOM 753 C CA . MET A 1 89 ? 4.025 0.602 0.380 1.00 92.50 89 MET A CA 1
ATOM 754 C C . MET A 1 89 ? 3.161 -0.626 0.642 1.00 92.50 89 MET A C 1
ATOM 756 O O . MET A 1 89 ? 1.946 -0.504 0.791 1.00 92.50 89 MET A O 1
ATOM 760 N N . GLU A 1 90 ? 3.770 -1.812 0.734 1.00 92.31 90 GLU A N 1
ATOM 761 C CA . GLU A 1 90 ? 3.022 -3.040 1.018 1.00 92.31 90 GLU A CA 1
ATOM 762 C C . GLU A 1 90 ? 2.297 -2.935 2.366 1.00 92.31 90 GLU A C 1
ATOM 764 O O . GLU A 1 90 ? 1.113 -3.254 2.457 1.00 92.31 90 GLU A O 1
ATOM 769 N N . PHE A 1 91 ? 2.972 -2.413 3.392 1.00 92.94 91 PHE A N 1
ATOM 770 C CA . PHE A 1 91 ? 2.386 -2.211 4.715 1.00 92.94 91 PHE A CA 1
ATOM 771 C C . PHE A 1 91 ? 1.208 -1.225 4.676 1.00 92.94 91 PHE A C 1
ATOM 773 O O . PHE A 1 91 ? 0.126 -1.532 5.181 1.00 92.94 91 PHE A O 1
ATOM 780 N N . ASN A 1 92 ? 1.368 -0.088 3.996 1.00 92.94 92 ASN A N 1
ATOM 781 C CA . ASN A 1 92 ? 0.305 0.908 3.856 1.00 92.94 92 ASN A CA 1
ATOM 782 C C . ASN A 1 92 ? -0.917 0.363 3.097 1.00 92.94 92 ASN A C 1
ATOM 784 O O . ASN A 1 92 ? -2.051 0.661 3.476 1.00 92.94 92 ASN A O 1
ATOM 788 N N . LEU A 1 93 ? -0.710 -0.489 2.086 1.00 94.19 93 LEU A N 1
ATOM 789 C CA . LEU A 1 93 ? -1.795 -1.195 1.394 1.00 94.19 93 LEU A CA 1
ATOM 790 C C . LEU A 1 93 ? -2.532 -2.168 2.316 1.00 94.19 93 LEU A C 1
ATOM 792 O O . LEU A 1 93 ? -3.758 -2.240 2.265 1.00 94.19 93 LEU A O 1
ATOM 796 N N . ARG A 1 94 ? -1.813 -2.901 3.176 1.00 94.25 94 ARG A N 1
ATOM 797 C CA . ARG A 1 94 ? -2.438 -3.810 4.150 1.00 94.25 94 ARG A CA 1
ATOM 798 C C . ARG A 1 94 ? -3.262 -3.059 5.183 1.00 94.25 94 ARG A C 1
ATOM 800 O O . ARG A 1 94 ? -4.343 -3.528 5.527 1.00 94.25 94 ARG A O 1
ATOM 807 N N . ILE A 1 95 ? -2.810 -1.884 5.622 1.00 93.12 95 ILE A N 1
ATOM 808 C CA . ILE A 1 95 ? -3.650 -1.030 6.461 1.00 93.12 95 ILE A CA 1
ATOM 809 C C . ILE A 1 95 ? -4.895 -0.576 5.695 1.00 93.12 95 ILE A C 1
ATOM 811 O O . ILE A 1 95 ? -5.983 -0.609 6.261 1.00 93.12 95 ILE A O 1
ATOM 815 N N . GLN A 1 96 ? -4.777 -0.189 4.421 1.00 94.38 96 GLN A N 1
ATOM 816 C CA . GLN A 1 96 ? -5.954 0.211 3.645 1.00 94.38 96 GLN A CA 1
ATOM 817 C C . GLN A 1 96 ? -6.976 -0.929 3.539 1.00 94.38 96 GLN A C 1
ATOM 819 O O . GLN A 1 96 ? -8.154 -0.704 3.789 1.00 94.38 96 GLN A O 1
ATOM 824 N N . GLU A 1 97 ? -6.541 -2.159 3.246 1.00 94.44 97 GLU A N 1
ATOM 825 C CA . GLU A 1 97 ? -7.432 -3.333 3.238 1.00 94.44 97 GLU A CA 1
ATOM 826 C C . GLU A 1 97 ? -8.117 -3.550 4.591 1.00 94.44 97 GLU A C 1
ATOM 828 O O . GLU A 1 97 ? -9.315 -3.829 4.638 1.00 94.44 97 GLU A O 1
ATOM 833 N N . PHE A 1 98 ? -7.377 -3.387 5.690 1.00 94.25 98 PHE A N 1
ATOM 834 C CA . PHE A 1 98 ? -7.934 -3.465 7.035 1.00 94.25 98 PHE A CA 1
ATOM 835 C C . PHE A 1 98 ? -9.008 -2.393 7.265 1.00 94.25 98 PHE A C 1
ATOM 837 O O . PHE A 1 98 ? -10.099 -2.707 7.735 1.00 94.25 98 PHE A O 1
ATOM 844 N N . VAL A 1 99 ? -8.730 -1.140 6.900 1.00 92.19 99 VAL A N 1
ATOM 845 C CA . VAL A 1 99 ? -9.680 -0.030 7.047 1.00 92.19 99 VAL A CA 1
ATOM 846 C C . VAL A 1 99 ? -10.945 -0.276 6.230 1.00 92.19 99 VAL A C 1
ATOM 848 O O . VAL A 1 99 ? -12.039 -0.081 6.750 1.00 92.19 99 VAL A O 1
ATOM 851 N N . GLU A 1 100 ? -10.832 -0.744 4.986 1.00 92.56 100 GLU A N 1
ATOM 852 C CA . GLU A 1 100 ? -12.006 -1.053 4.158 1.00 92.56 100 GLU A CA 1
ATOM 853 C C . GLU A 1 100 ? -12.856 -2.183 4.770 1.00 92.56 100 GLU A C 1
ATOM 855 O O . GLU A 1 100 ? -14.085 -2.120 4.728 1.00 92.56 100 GLU A O 1
ATOM 860 N N . LEU A 1 101 ? -12.239 -3.182 5.418 1.00 93.31 101 LEU A N 1
ATOM 861 C CA . LEU A 1 101 ? -12.976 -4.212 6.167 1.00 93.31 101 LEU A CA 1
ATOM 862 C C . LEU A 1 101 ? -13.721 -3.627 7.373 1.00 93.31 101 LEU A C 1
ATOM 864 O O . LEU A 1 101 ? -14.857 -4.024 7.635 1.00 93.31 101 LEU A O 1
ATOM 868 N N . VAL A 1 102 ? -13.114 -2.675 8.087 1.00 91.56 102 VAL A N 1
ATOM 869 C CA . VAL A 1 102 ? -13.767 -1.973 9.204 1.00 91.56 102 VAL A CA 1
ATOM 870 C C . VAL A 1 102 ? -14.913 -1.087 8.708 1.00 91.56 102 VAL A C 1
ATOM 872 O O . VAL A 1 102 ? -15.988 -1.110 9.302 1.00 91.56 102 VAL A O 1
ATOM 875 N N . LYS A 1 103 ? -14.733 -0.371 7.590 1.00 89.81 103 LYS A N 1
ATOM 876 C CA . LYS A 1 103 ? -15.786 0.443 6.953 1.00 89.81 103 LYS A CA 1
ATOM 877 C C . LYS A 1 103 ? -16.970 -0.402 6.478 1.00 89.81 103 LYS A C 1
ATOM 879 O O . LYS A 1 103 ? -18.099 0.071 6.517 1.00 89.81 103 LYS A O 1
ATOM 884 N N . ALA A 1 104 ? -16.723 -1.649 6.081 1.00 91.00 104 ALA A N 1
ATOM 885 C CA . ALA A 1 104 ? -17.752 -2.621 5.711 1.00 91.00 104 ALA A CA 1
ATOM 886 C C . ALA A 1 104 ? -18.373 -3.370 6.911 1.00 91.00 104 ALA A C 1
ATOM 888 O O . ALA A 1 104 ? -19.070 -4.360 6.703 1.00 91.00 104 ALA A O 1
ATOM 889 N N . ASP A 1 105 ? -18.084 -2.957 8.151 1.00 89.62 105 ASP A N 1
ATOM 890 C CA . ASP A 1 105 ? -18.538 -3.590 9.401 1.00 89.62 105 ASP A CA 1
ATOM 891 C C . ASP A 1 105 ? -18.055 -5.047 9.611 1.00 89.62 105 ASP A C 1
ATOM 893 O O . ASP A 1 105 ? -18.445 -5.743 10.548 1.00 89.62 105 ASP A O 1
ATOM 897 N N . ARG A 1 106 ? -17.102 -5.520 8.797 1.00 92.56 106 ARG A N 1
ATOM 898 C CA . ARG A 1 106 ? -16.539 -6.885 8.837 1.00 92.56 106 ARG A CA 1
ATOM 899 C C . ARG A 1 106 ? -15.373 -6.989 9.825 1.00 92.56 106 ARG A C 1
ATOM 901 O O . ARG A 1 106 ? -14.282 -7.456 9.491 1.00 92.56 106 ARG A O 1
ATOM 908 N N . ARG A 1 107 ? -15.593 -6.576 11.079 1.00 90.62 107 ARG A N 1
ATOM 909 C CA . ARG A 1 107 ? -14.538 -6.470 12.115 1.00 90.62 107 ARG A CA 1
ATOM 910 C C . A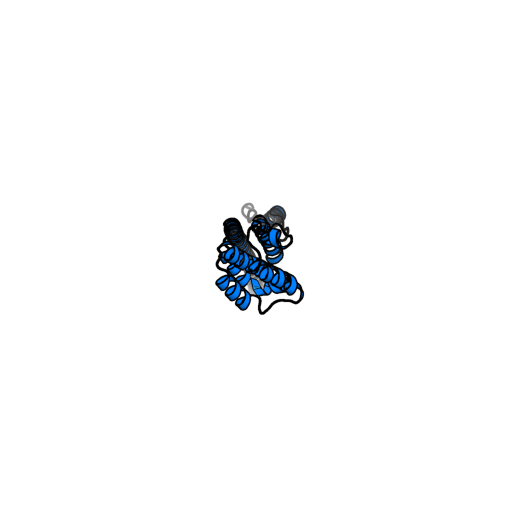RG A 1 107 ? -13.783 -7.778 12.378 1.00 90.62 107 ARG A C 1
ATOM 912 O O . ARG A 1 107 ? -12.562 -7.765 12.517 1.00 90.62 107 ARG A O 1
ATOM 919 N N . LEU A 1 108 ? -14.475 -8.920 12.412 1.00 92.06 108 LEU A N 1
ATOM 920 C CA . LEU A 1 108 ? -13.828 -10.226 12.627 1.00 92.06 108 LEU A CA 1
ATOM 921 C C . LEU A 1 108 ? -12.839 -10.576 11.507 1.00 92.06 108 LEU A C 1
ATOM 923 O O . LEU A 1 108 ? -11.795 -11.179 11.759 1.00 92.06 108 LEU A O 1
ATOM 927 N N . GLU A 1 109 ? -13.152 -10.194 10.271 1.00 93.81 109 GLU A N 1
ATOM 928 C CA . GLU A 1 109 ? -12.263 -10.403 9.131 1.00 93.81 109 GLU A CA 1
ATOM 929 C C . GLU A 1 109 ? -11.083 -9.438 9.150 1.00 93.81 109 GLU A C 1
ATOM 931 O O . GLU A 1 109 ? -9.962 -9.860 8.869 1.00 93.81 109 GLU A O 1
ATOM 936 N N . ALA A 1 110 ? -11.307 -8.189 9.569 1.00 92.94 110 ALA A N 1
ATOM 937 C CA . ALA A 1 110 ? -10.239 -7.219 9.794 1.00 92.94 110 ALA A CA 1
ATOM 938 C C . ALA A 1 110 ? -9.213 -7.750 10.813 1.00 92.94 110 ALA A C 1
ATOM 940 O O . ALA A 1 110 ? -8.012 -7.729 10.555 1.00 92.94 110 ALA A O 1
ATOM 941 N N . VAL A 1 111 ? -9.669 -8.343 11.924 1.00 92.62 111 VAL A N 1
ATOM 942 C CA . VAL A 1 111 ? -8.778 -8.970 12.920 1.00 92.62 111 VAL A CA 1
ATOM 943 C C . VAL A 1 111 ? -8.009 -10.158 12.334 1.00 92.62 111 VAL A C 1
ATOM 945 O O . VAL A 1 111 ? -6.810 -10.301 12.582 1.00 92.62 111 VAL A O 1
ATOM 948 N N . LYS A 1 112 ? -8.663 -11.020 11.543 1.00 94.19 112 LYS A N 1
ATOM 949 C CA . LYS A 1 112 ? -7.984 -12.142 10.866 1.00 94.19 112 LYS A CA 1
ATOM 950 C C . LYS A 1 112 ? -6.922 -11.647 9.881 1.00 94.19 112 LYS A C 1
ATOM 952 O O . LYS A 1 112 ? -5.840 -12.227 9.818 1.00 94.19 112 LYS A O 1
ATOM 957 N N . HIS A 1 113 ? -7.216 -10.582 9.139 1.00 93.69 113 HIS A N 1
ATOM 958 C CA . HIS A 1 113 ? -6.281 -9.943 8.214 1.00 93.69 113 HIS A CA 1
ATOM 959 C C . HIS A 1 113 ? -5.077 -9.354 8.960 1.00 93.69 113 HIS A C 1
ATOM 961 O O . HIS A 1 113 ? -3.939 -9.694 8.632 1.00 93.69 113 HIS A O 1
ATOM 967 N N . ALA A 1 114 ? -5.321 -8.600 10.036 1.00 92.25 114 ALA A N 1
ATOM 968 C CA . ALA A 1 114 ? -4.278 -8.050 10.898 1.00 92.25 114 ALA A CA 1
ATOM 969 C C . ALA A 1 114 ? -3.346 -9.145 11.440 1.00 92.25 114 ALA A C 1
ATOM 971 O O . ALA A 1 114 ? -2.132 -9.049 11.300 1.00 92.25 114 ALA A O 1
ATOM 972 N N . ARG A 1 115 ? -3.896 -10.250 11.961 1.00 91.00 115 ARG A N 1
ATOM 973 C CA . ARG A 1 115 ? -3.093 -11.394 12.438 1.00 91.00 115 ARG A CA 1
ATOM 974 C C . ARG A 1 115 ? -2.260 -12.069 11.350 1.00 91.00 115 ARG A C 1
ATOM 976 O O . ARG A 1 115 ? -1.305 -12.756 11.673 1.00 91.00 115 ARG A O 1
ATOM 983 N N . LYS A 1 116 ? -2.638 -11.947 10.079 1.00 92.44 116 LYS A N 1
ATOM 984 C CA . LYS A 1 116 ? -1.908 -12.570 8.971 1.00 92.44 116 LYS A CA 1
ATOM 985 C C . LYS A 1 116 ? -0.774 -11.685 8.465 1.00 92.44 116 LYS A C 1
ATOM 987 O O . LYS A 1 116 ? 0.289 -12.198 8.127 1.00 92.44 116 LYS A O 1
ATOM 992 N N . TYR A 1 117 ? -1.015 -10.379 8.367 1.00 90.06 117 TYR A N 1
ATOM 993 C CA . TYR A 1 117 ? -0.108 -9.454 7.685 1.00 90.06 117 TYR A CA 1
ATOM 994 C C . TYR A 1 117 ? 0.658 -8.525 8.629 1.00 90.06 117 TYR A C 1
ATOM 996 O O . TYR A 1 117 ? 1.750 -8.094 8.276 1.00 90.06 117 TYR A O 1
ATOM 1004 N N . PHE A 1 118 ? 0.143 -8.253 9.829 1.00 88.31 118 PHE A N 1
ATOM 1005 C CA . PHE A 1 118 ? 0.802 -7.394 10.817 1.00 88.31 118 PHE A CA 1
ATOM 1006 C C . PHE A 1 118 ? 1.648 -8.170 11.828 1.00 88.31 118 PHE A C 1
ATOM 1008 O O . PHE A 1 118 ? 2.078 -7.573 12.797 1.00 88.31 118 PHE A O 1
ATOM 1015 N N . SER A 1 119 ? 1.896 -9.474 11.661 1.00 82.38 119 SER A N 1
ATOM 1016 C CA . SER A 1 119 ? 2.741 -10.235 12.603 1.00 82.38 119 SER A CA 1
ATOM 1017 C C . SER A 1 119 ? 4.242 -10.009 12.416 1.00 82.38 119 SER A C 1
ATOM 1019 O O . SER A 1 119 ? 4.990 -10.129 13.377 1.00 82.38 119 SER A O 1
ATOM 1021 N N . ASN A 1 120 ? 4.679 -9.666 11.201 1.00 81.88 120 ASN A N 1
ATOM 1022 C CA . ASN A 1 120 ? 6.095 -9.496 10.848 1.00 81.88 120 ASN A CA 1
ATOM 1023 C C . ASN A 1 120 ? 6.428 -8.015 10.613 1.00 81.88 120 ASN A C 1
ATOM 1025 O O . ASN A 1 120 ? 6.922 -7.651 9.546 1.00 81.88 120 ASN A O 1
ATOM 1029 N N . TYR A 1 121 ? 6.075 -7.160 11.570 1.00 78.00 121 TYR A N 1
ATOM 1030 C CA . TYR A 1 121 ? 6.228 -5.712 11.457 1.00 78.00 121 TYR A CA 1
ATOM 1031 C C . TYR A 1 121 ? 7.614 -5.237 11.897 1.00 78.00 121 TYR A C 1
ATOM 1033 O O . TYR A 1 121 ? 8.264 -5.852 12.741 1.00 78.00 121 TYR A O 1
ATOM 1041 N N . GLU A 1 122 ? 8.057 -4.122 11.323 1.00 81.56 122 GLU A N 1
ATOM 1042 C CA . GLU A 1 122 ? 9.269 -3.422 11.759 1.00 81.56 122 GLU A CA 1
ATOM 1043 C C . GLU A 1 122 ? 8.962 -2.520 12.966 1.00 81.56 122 GLU A C 1
ATOM 1045 O O . GLU A 1 122 ? 7.829 -2.078 13.148 1.00 81.56 122 GLU A O 1
ATOM 1050 N N . GLU A 1 123 ? 9.963 -2.206 13.791 1.00 74.69 123 GLU A N 1
ATOM 1051 C CA . GLU A 1 123 ? 9.784 -1.505 15.075 1.00 74.69 123 GLU A CA 1
ATOM 1052 C C . GLU A 1 123 ? 9.033 -0.158 14.941 1.00 74.69 123 GLU A C 1
ATOM 1054 O O . GLU A 1 123 ? 8.190 0.177 15.772 1.00 74.69 123 GLU A O 1
ATOM 1059 N N . GLY A 1 124 ? 9.217 0.558 13.824 1.00 81.12 124 GLY A N 1
ATOM 1060 C CA . GLY A 1 124 ? 8.502 1.808 13.519 1.00 81.12 124 GLY A CA 1
ATOM 1061 C C . GLY A 1 124 ? 7.029 1.654 13.099 1.00 81.12 124 GLY A C 1
ATOM 1062 O O . GLY A 1 124 ? 6.297 2.640 13.043 1.00 81.12 124 GLY A O 1
ATOM 1063 N N . GLN A 1 125 ? 6.560 0.439 12.806 1.00 87.50 125 GLN A N 1
ATOM 1064 C CA . GLN A 1 125 ? 5.193 0.176 12.332 1.00 87.50 125 GLN A CA 1
ATOM 1065 C C . GLN A 1 125 ? 4.201 -0.098 13.470 1.00 87.50 125 GLN A C 1
ATOM 1067 O O . GLN A 1 125 ? 2.987 -0.033 13.256 1.00 87.50 125 GLN A O 1
ATOM 1072 N N . LEU A 1 126 ? 4.693 -0.358 14.687 1.00 87.56 126 LEU A N 1
ATOM 1073 C CA . LEU A 1 126 ? 3.869 -0.7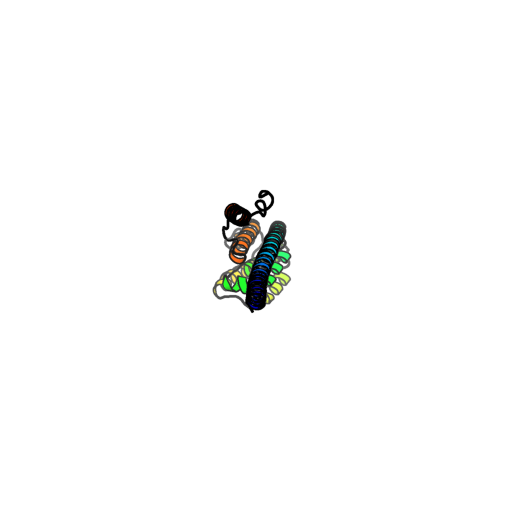48 15.833 1.00 87.56 126 LEU A CA 1
ATOM 1074 C C . LEU A 1 126 ? 2.789 0.288 16.168 1.00 87.56 126 LEU A C 1
ATOM 1076 O O . LEU A 1 126 ? 1.635 -0.077 16.378 1.00 87.56 126 LEU A O 1
ATOM 1080 N N . ILE A 1 127 ? 3.140 1.575 16.155 1.00 88.19 127 ILE A N 1
ATOM 1081 C CA . ILE A 1 127 ? 2.203 2.674 16.443 1.00 88.19 127 ILE A CA 1
ATOM 1082 C C . ILE A 1 127 ? 1.047 2.669 15.433 1.00 88.19 127 ILE A C 1
ATOM 1084 O O . ILE A 1 127 ? -0.122 2.781 15.800 1.00 88.19 127 ILE A O 1
ATOM 1088 N N . SER A 1 128 ? 1.357 2.457 14.151 1.00 87.94 128 SER A N 1
ATOM 1089 C CA . SER A 1 128 ? 0.338 2.382 13.098 1.00 87.94 128 SER A CA 1
ATOM 1090 C C . SER A 1 128 ? -0.588 1.179 13.294 1.00 87.94 128 SER A C 1
ATOM 1092 O O . SER A 1 128 ? -1.799 1.302 13.114 1.00 87.94 128 SER A O 1
ATOM 1094 N N . ILE A 1 129 ? -0.044 0.030 13.713 1.00 89.38 129 ILE A N 1
ATOM 1095 C CA . ILE A 1 129 ? -0.832 -1.172 14.025 1.00 89.38 129 ILE A CA 1
ATOM 1096 C C . ILE A 1 129 ? -1.741 -0.917 15.230 1.00 89.38 129 ILE A C 1
ATOM 1098 O O . ILE A 1 129 ? -2.922 -1.247 15.173 1.00 89.38 129 ILE A O 1
ATOM 1102 N N . GLN A 1 130 ? -1.233 -0.292 16.293 1.00 89.19 130 GLN A N 1
ATOM 1103 C CA . GLN A 1 130 ? -2.029 0.061 17.471 1.00 89.19 130 GLN A CA 1
ATOM 1104 C C . GLN A 1 130 ? -3.199 0.977 17.108 1.00 89.19 130 GLN A C 1
ATOM 1106 O O . GLN A 1 130 ? -4.325 0.700 17.518 1.00 89.19 130 GLN A O 1
ATOM 1111 N N . HIS A 1 131 ? -2.976 1.997 16.273 1.00 88.62 131 HIS A N 1
ATOM 1112 C CA . HIS A 1 131 ? -4.058 2.851 15.780 1.00 88.62 131 HIS A CA 1
ATOM 1113 C C . HIS A 1 131 ? -5.098 2.067 14.963 1.00 88.62 131 HIS A C 1
ATOM 1115 O O . HIS A 1 131 ? -6.297 2.280 15.133 1.00 88.62 131 HIS A O 1
ATOM 1121 N N . CYS A 1 132 ? -4.670 1.115 14.127 1.00 88.50 132 CYS A N 1
ATOM 1122 C CA . CYS A 1 132 ? -5.593 0.236 13.400 1.00 88.50 132 CYS A CA 1
ATOM 1123 C C . CYS A 1 132 ? -6.411 -0.647 14.350 1.00 88.50 132 CYS A C 1
ATOM 1125 O O . CYS A 1 132 ? -7.615 -0.801 14.174 1.00 88.50 132 CYS A O 1
ATOM 1127 N N . MET A 1 133 ? -5.780 -1.210 15.380 1.00 89.06 133 MET A N 1
ATOM 1128 C CA . MET A 1 133 ? -6.476 -2.048 16.356 1.00 89.06 133 MET A CA 1
ATOM 1129 C C . MET A 1 133 ? -7.457 -1.236 17.204 1.00 89.06 133 MET A C 1
ATOM 1131 O O . MET A 1 133 ? -8.573 -1.691 17.442 1.00 89.06 133 MET A O 1
ATOM 1135 N N . ALA A 1 134 ? -7.082 -0.019 17.602 1.00 87.62 134 ALA A N 1
ATOM 1136 C CA . ALA A 1 134 ? -7.964 0.901 18.309 1.00 87.62 134 ALA A CA 1
ATOM 1137 C C . ALA A 1 134 ? -9.170 1.320 17.449 1.00 87.62 134 ALA A C 1
ATOM 1139 O O . ALA A 1 134 ? -10.274 1.430 17.977 1.00 87.62 134 ALA A O 1
ATOM 1140 N N . LEU A 1 135 ? -9.009 1.440 16.124 1.00 86.94 135 LEU A N 1
ATOM 1141 C CA . LEU A 1 135 ? -10.109 1.734 15.195 1.00 86.94 135 LEU A CA 1
ATOM 1142 C C . LEU A 1 135 ? -11.256 0.707 15.272 1.00 86.94 135 LEU A C 1
ATOM 1144 O O . LEU A 1 135 ? -12.394 1.045 14.967 1.00 86.94 135 LEU A O 1
ATOM 1148 N N . LEU A 1 136 ? -11.002 -0.529 15.722 1.00 86.31 136 LEU A N 1
ATOM 1149 C CA . LEU A 1 136 ? -12.056 -1.534 15.915 1.00 86.31 136 LEU A CA 1
ATOM 1150 C C . LEU A 1 136 ? -13.041 -1.167 17.030 1.00 86.31 136 LEU A C 1
ATOM 1152 O O . LEU A 1 136 ? -14.198 -1.587 16.965 1.00 86.31 136 LEU A O 1
ATOM 1156 N N . ALA A 1 137 ? -12.582 -0.415 18.033 1.00 84.38 137 ALA A N 1
ATOM 1157 C CA . ALA A 1 137 ? -13.375 0.008 19.183 1.00 84.38 137 ALA A CA 1
ATOM 1158 C C . ALA A 1 137 ? -14.188 1.285 18.911 1.00 84.38 137 ALA A C 1
ATOM 1160 O O . ALA A 1 137 ? -15.137 1.568 19.639 1.00 84.38 137 ALA A O 1
ATOM 1161 N N . PHE A 1 138 ? -13.841 2.043 17.867 1.00 80.94 138 PHE A N 1
ATOM 1162 C CA . PHE A 1 138 ? -14.493 3.303 17.524 1.00 80.94 138 PHE A CA 1
ATOM 1163 C C . PHE A 1 138 ? -15.515 3.142 16.381 1.00 80.94 138 PHE A C 1
ATOM 1165 O O . PHE A 1 138 ? -15.360 2.284 15.504 1.00 80.94 138 PHE A O 1
ATOM 1172 N N . PRO A 1 139 ? -16.582 3.961 16.355 1.00 75.88 139 PRO A N 1
ATOM 1173 C CA . PRO A 1 139 ? -17.491 4.023 15.216 1.00 75.88 139 PRO A CA 1
ATOM 1174 C C . PRO A 1 139 ? -16.821 4.690 14.002 1.00 75.88 139 PRO A C 1
ATOM 1176 O O . PRO A 1 139 ? -15.949 5.545 14.143 1.00 75.88 139 PRO A O 1
ATOM 1179 N N . ILE A 1 140 ? -17.272 4.353 12.790 1.00 76.25 140 ILE A N 1
ATOM 1180 C CA . ILE A 1 140 ? -16.763 4.923 11.524 1.00 76.25 140 ILE A CA 1
ATOM 1181 C C . ILE A 1 140 ? -17.019 6.434 11.363 1.00 76.25 140 ILE A C 1
ATOM 1183 O O . ILE A 1 140 ? -16.453 7.057 10.475 1.00 76.25 140 ILE A O 1
ATOM 1187 N N . THR A 1 141 ? -17.859 7.029 12.213 1.00 74.62 141 THR A N 1
ATOM 1188 C CA . THR A 1 141 ? -18.174 8.469 12.243 1.00 74.62 141 THR A CA 1
ATOM 1189 C C . THR A 1 141 ? -17.284 9.247 13.215 1.00 74.62 141 THR A C 1
ATOM 1191 O O . THR A 1 141 ? -17.638 10.340 13.649 1.00 74.62 141 THR A O 1
ATOM 1194 N N . THR A 1 142 ? -16.174 8.657 13.653 1.00 77.25 142 THR A N 1
ATOM 1195 C CA . THR A 1 142 ? -15.306 9.265 14.662 1.00 77.25 142 THR A CA 1
ATOM 1196 C C . THR A 1 142 ? -14.523 10.439 14.075 1.00 77.25 142 THR A C 1
ATOM 1198 O O . THR A 1 142 ? -13.765 10.273 13.126 1.00 77.25 142 THR A O 1
ATOM 1201 N N . GLU A 1 143 ? -14.653 11.612 14.695 1.00 74.94 143 GLU A N 1
ATOM 1202 C CA . GLU A 1 143 ? -13.932 12.846 14.330 1.00 74.94 143 GLU A CA 1
ATOM 1203 C C . GLU A 1 143 ? -12.556 12.973 15.020 1.00 74.94 143 GLU A C 1
ATOM 1205 O O . GLU A 1 143 ? -11.836 13.951 14.828 1.00 74.94 143 GLU A O 1
ATOM 1210 N N . LEU A 1 144 ? -12.169 11.991 15.841 1.00 78.31 144 LEU A N 1
ATOM 1211 C CA . LEU A 1 144 ? -10.906 11.996 16.581 1.00 78.31 144 LEU A CA 1
ATOM 1212 C C . LEU A 1 144 ? -9.732 11.666 15.644 1.00 78.31 144 LEU A C 1
ATOM 1214 O O . LEU A 1 144 ? -9.674 10.575 15.072 1.00 78.31 144 LEU A O 1
ATOM 1218 N N . SER A 1 145 ? -8.762 12.577 15.519 1.00 74.88 145 SER A N 1
ATOM 1219 C CA . SER A 1 145 ? -7.438 12.253 14.961 1.00 74.88 145 SER A CA 1
ATOM 1220 C C . SER A 1 145 ? -6.688 11.357 15.962 1.00 74.88 145 SER A C 1
ATOM 1222 O O . SER A 1 145 ? -6.804 11.585 17.172 1.00 74.88 145 SER A O 1
ATOM 1224 N N . PRO A 1 146 ? -5.982 10.297 15.521 1.00 75.38 146 PRO A N 1
ATOM 1225 C CA . PRO A 1 146 ? -5.604 9.944 14.140 1.00 75.38 146 PRO A CA 1
ATOM 1226 C C . PRO A 1 146 ? -6.608 9.045 13.388 1.00 75.38 146 PRO A C 1
ATOM 1228 O O . PRO A 1 146 ? -6.368 8.660 12.245 1.00 75.38 146 PRO A O 1
ATOM 1231 N N . TYR A 1 147 ? -7.733 8.676 14.003 1.00 79.69 147 TYR A N 1
ATOM 1232 C CA . TYR A 1 147 ? -8.686 7.705 13.445 1.00 79.69 147 TYR A CA 1
ATOM 1233 C C . TYR A 1 147 ? -9.472 8.240 12.252 1.00 79.69 147 TYR A C 1
ATOM 1235 O O . TYR A 1 147 ? -9.722 7.499 11.301 1.00 79.69 147 TYR A O 1
ATOM 1243 N N . LYS A 1 148 ? -9.799 9.534 12.275 1.00 81.94 148 LYS A N 1
ATOM 1244 C CA . LYS A 1 148 ? -10.428 10.231 11.152 1.00 81.94 148 LYS A CA 1
ATOM 1245 C C . LYS A 1 148 ? -9.590 10.114 9.875 1.00 81.94 148 LYS A C 1
ATOM 1247 O O . LYS A 1 148 ? -10.084 9.652 8.852 1.00 81.94 148 LYS A O 1
ATOM 1252 N N . GLU A 1 149 ? -8.298 10.421 9.967 1.00 84.06 149 GLU A N 1
ATOM 1253 C CA . GLU A 1 149 ? -7.359 10.363 8.837 1.00 84.06 149 GLU A CA 1
ATOM 1254 C C . GLU A 1 149 ? -7.213 8.944 8.264 1.00 84.06 149 GLU A C 1
ATOM 1256 O O . GLU A 1 149 ? -6.997 8.766 7.065 1.00 84.06 149 GLU A O 1
ATOM 1261 N N . LEU A 1 150 ? -7.353 7.907 9.101 1.00 82.56 150 LEU A N 1
ATOM 1262 C CA . LEU A 1 150 ? -7.331 6.519 8.633 1.00 82.56 150 LEU A CA 1
ATOM 1263 C C . LEU A 1 150 ? -8.543 6.191 7.752 1.00 82.56 150 LEU A C 1
ATOM 1265 O O . LEU A 1 150 ? -8.393 5.357 6.860 1.00 82.56 150 LEU A O 1
ATOM 1269 N N . LEU A 1 151 ? -9.702 6.811 8.009 1.00 83.56 151 LEU A N 1
ATOM 1270 C CA . LEU A 1 151 ? -10.990 6.556 7.348 1.00 83.56 151 LEU A CA 1
ATOM 1271 C C . LEU A 1 151 ? -11.236 7.429 6.104 1.00 83.56 151 LEU A C 1
ATOM 1273 O O . LEU A 1 151 ? -12.084 7.073 5.269 1.00 83.56 151 LEU A O 1
ATOM 1277 N N . GLU A 1 152 ? -10.507 8.540 5.985 1.00 87.38 152 GLU A N 1
ATOM 1278 C CA . GLU A 1 152 ? -10.604 9.511 4.895 1.00 87.38 152 GLU A CA 1
ATOM 1279 C C . GLU A 1 152 ? -10.279 8.916 3.520 1.00 87.38 152 GLU A C 1
ATOM 1281 O O . GLU A 1 152 ? -9.393 8.076 3.342 1.00 87.38 152 GLU A O 1
ATOM 1286 N N . GLU A 1 153 ? -10.990 9.402 2.501 1.00 86.62 153 GLU A N 1
ATOM 1287 C CA . GLU A 1 153 ? -10.790 8.951 1.121 1.00 86.62 153 GLU A CA 1
ATOM 1288 C C . GLU A 1 153 ? -9.480 9.466 0.514 1.00 86.62 153 GLU A C 1
ATOM 1290 O O . GLU A 1 153 ? -8.928 8.829 -0.385 1.00 86.62 153 GLU A O 1
ATOM 1295 N N . GLU A 1 154 ? -8.937 10.570 1.041 1.00 89.25 154 GLU A N 1
ATOM 1296 C CA . GLU A 1 154 ? -7.667 11.160 0.602 1.00 89.25 154 GLU A CA 1
ATOM 1297 C C . GLU A 1 154 ? -6.497 10.171 0.716 1.00 89.25 154 GLU A C 1
ATOM 1299 O O . GLU A 1 154 ? -5.514 10.242 -0.028 1.00 89.25 154 GLU A O 1
ATOM 1304 N N . ARG A 1 155 ? -6.623 9.173 1.594 1.00 91.25 155 ARG A N 1
ATOM 1305 C CA . ARG A 1 155 ? -5.628 8.121 1.761 1.00 91.25 155 ARG A CA 1
ATOM 1306 C C . ARG A 1 155 ? -5.368 7.329 0.479 1.00 91.25 155 ARG A C 1
ATOM 1308 O O . ARG A 1 155 ? -4.220 6.970 0.217 1.00 91.25 155 ARG A O 1
ATOM 1315 N N . TRP A 1 156 ? -6.383 7.122 -0.361 1.00 92.75 156 TRP A N 1
ATOM 1316 C CA . TRP A 1 156 ? -6.200 6.496 -1.675 1.00 92.75 156 TRP A CA 1
ATOM 1317 C C . TRP A 1 156 ? -5.320 7.349 -2.593 1.00 92.75 156 TRP A C 1
ATOM 1319 O O . TRP A 1 156 ? -4.430 6.815 -3.256 1.00 92.75 156 TRP A O 1
ATOM 1329 N N . SER A 1 157 ? -5.496 8.672 -2.577 1.00 92.69 157 SER A N 1
ATOM 1330 C CA . SER A 1 157 ? -4.643 9.606 -3.323 1.00 92.69 157 SER A CA 1
ATOM 1331 C C . SER A 1 157 ? -3.197 9.570 -2.825 1.00 92.69 157 SER A C 1
ATOM 1333 O O . SER A 1 157 ? -2.268 9.532 -3.633 1.00 92.69 157 SER A O 1
ATOM 1335 N N . ARG A 1 158 ? -2.989 9.493 -1.503 1.00 92.94 158 ARG A N 1
ATOM 1336 C CA . ARG A 1 158 ? -1.650 9.350 -0.906 1.00 92.94 158 ARG A CA 1
ATOM 1337 C C . ARG A 1 158 ? -0.982 8.027 -1.295 1.00 92.94 158 ARG A C 1
ATOM 1339 O O . ARG A 1 158 ? 0.201 8.028 -1.622 1.00 92.94 158 ARG A O 1
ATOM 1346 N N . LEU A 1 159 ? -1.728 6.920 -1.333 1.00 94.06 159 LEU A N 1
ATOM 1347 C CA . LEU A 1 159 ? -1.223 5.619 -1.799 1.00 94.06 159 LEU A CA 1
ATOM 1348 C C . LEU A 1 159 ? -0.823 5.652 -3.277 1.00 94.06 159 LEU A C 1
ATOM 1350 O O . LEU A 1 159 ? 0.216 5.110 -3.647 1.00 94.06 159 LEU A O 1
ATOM 1354 N N . VAL A 1 160 ? -1.628 6.295 -4.125 1.00 93.12 160 VAL A N 1
ATOM 1355 C CA . VAL A 1 160 ? -1.298 6.493 -5.544 1.00 93.12 160 VAL A CA 1
ATOM 1356 C C . VAL A 1 160 ? 0.007 7.274 -5.692 1.00 93.12 160 VAL A C 1
ATOM 1358 O O . VAL A 1 160 ? 0.877 6.884 -6.472 1.00 93.12 160 VAL A O 1
ATOM 1361 N N . GLU A 1 161 ? 0.166 8.356 -4.935 1.00 92.06 161 GLU A N 1
ATOM 1362 C CA . GLU A 1 161 ? 1.363 9.187 -5.012 1.00 92.06 161 GLU A CA 1
ATOM 1363 C C . GLU A 1 161 ? 2.601 8.465 -4.459 1.00 92.06 161 GLU A C 1
ATOM 1365 O O . GLU A 1 161 ? 3.655 8.467 -5.097 1.00 92.06 161 GLU A O 1
ATOM 1370 N N . GLN A 1 162 ? 2.461 7.741 -3.344 1.00 93.38 162 GLN A N 1
ATOM 1371 C CA . GLN A 1 162 ? 3.520 6.876 -2.824 1.00 93.38 162 GLN A CA 1
ATOM 1372 C C . GLN A 1 162 ? 3.943 5.833 -3.867 1.00 93.38 162 GLN A C 1
ATOM 1374 O O . GLN A 1 162 ? 5.137 5.684 -4.140 1.00 93.38 162 GLN A O 1
ATOM 1379 N N . PHE A 1 163 ? 2.980 5.155 -4.500 1.00 92.94 163 PHE A N 1
ATOM 1380 C CA . PHE A 1 163 ? 3.257 4.192 -5.563 1.00 92.94 163 PHE A CA 1
ATOM 1381 C C . PHE A 1 163 ? 4.053 4.826 -6.704 1.00 92.94 163 PHE A C 1
ATOM 1383 O O . PHE A 1 163 ? 5.058 4.260 -7.133 1.00 92.94 163 PHE A O 1
ATOM 1390 N N . ARG A 1 164 ? 3.645 6.007 -7.187 1.00 89.62 164 ARG A N 1
ATOM 1391 C CA . ARG A 1 164 ? 4.364 6.722 -8.251 1.00 89.62 164 ARG A CA 1
ATOM 1392 C C . ARG A 1 164 ? 5.810 6.976 -7.853 1.00 89.62 164 ARG A C 1
ATOM 1394 O O . ARG A 1 164 ? 6.713 6.627 -8.611 1.00 89.62 164 ARG A O 1
ATOM 1401 N N . GLN A 1 165 ? 6.041 7.527 -6.664 1.00 88.44 165 GLN A N 1
ATOM 1402 C CA . GLN A 1 165 ? 7.384 7.830 -6.170 1.00 88.44 165 GLN A CA 1
ATOM 1403 C C . GLN A 1 165 ? 8.258 6.578 -6.069 1.00 88.44 165 GLN A C 1
ATOM 1405 O O . GLN A 1 165 ? 9.408 6.583 -6.516 1.00 88.44 165 GLN A O 1
ATOM 1410 N N . GLU A 1 166 ? 7.726 5.489 -5.520 1.00 89.81 166 GLU A N 1
ATOM 1411 C CA . GLU A 1 166 ? 8.456 4.228 -5.411 1.00 89.81 166 GLU A CA 1
ATOM 1412 C C . GLU A 1 166 ? 8.728 3.596 -6.775 1.00 89.81 166 GLU A C 1
ATOM 1414 O O . GLU A 1 166 ? 9.840 3.137 -7.030 1.00 89.81 166 GLU A O 1
ATOM 1419 N N . ASN A 1 167 ? 7.760 3.648 -7.686 1.00 86.81 167 ASN A N 1
ATOM 1420 C CA . ASN A 1 167 ? 7.913 3.194 -9.060 1.00 86.81 167 ASN A CA 1
ATOM 1421 C C . ASN A 1 167 ? 9.009 3.985 -9.799 1.00 86.81 167 ASN A C 1
ATOM 1423 O O . ASN A 1 167 ? 9.865 3.385 -10.453 1.00 86.81 167 ASN A O 1
ATOM 1427 N N . TYR A 1 168 ? 9.053 5.313 -9.641 1.00 82.00 168 TYR A N 1
ATOM 1428 C CA . TYR A 1 168 ? 10.118 6.151 -10.206 1.00 82.00 168 TYR A CA 1
ATOM 1429 C C . TYR A 1 168 ? 11.498 5.795 -9.644 1.00 82.00 168 TYR A C 1
ATOM 1431 O O . TYR A 1 168 ? 12.444 5.614 -10.418 1.00 82.00 168 TYR A O 1
ATOM 1439 N N . LYS A 1 169 ? 11.610 5.648 -8.316 1.00 82.88 169 LYS A N 1
ATOM 1440 C CA . LYS A 1 169 ? 12.859 5.255 -7.639 1.00 82.88 169 LYS A CA 1
ATOM 1441 C C . LYS A 1 169 ? 13.347 3.886 -8.110 1.00 82.88 169 LYS A C 1
ATOM 1443 O O . LYS A 1 169 ? 14.529 3.707 -8.396 1.00 82.88 169 LYS A O 1
ATOM 1448 N N . LEU A 1 170 ? 12.436 2.922 -8.211 1.00 82.12 170 LEU A N 1
ATOM 1449 C CA . LEU A 1 170 ? 12.755 1.525 -8.482 1.00 82.12 170 LEU A CA 1
ATOM 1450 C C . LEU A 1 170 ? 13.230 1.284 -9.909 1.00 82.12 170 LEU A C 1
ATOM 1452 O O . LEU A 1 170 ? 14.173 0.520 -10.127 1.00 82.12 170 LEU A O 1
ATOM 1456 N N . PHE A 1 171 ? 12.584 1.920 -10.883 1.00 76.06 171 PHE A N 1
ATOM 1457 C CA . PHE A 1 171 ? 12.952 1.741 -12.281 1.00 76.06 171 PHE A CA 1
ATOM 1458 C C . PHE A 1 171 ? 14.076 2.649 -12.733 1.00 76.06 171 PHE A C 1
ATOM 1460 O O . PHE A 1 171 ? 14.476 2.510 -13.888 1.00 76.06 171 PHE A O 1
ATOM 1467 N N . GLN A 1 172 ? 14.579 3.527 -11.846 1.00 64.12 172 GLN A N 1
ATOM 1468 C CA . GLN A 1 172 ? 15.546 4.564 -12.184 1.00 64.12 172 GLN A CA 1
ATOM 1469 C C . GLN A 1 172 ? 15.220 5.071 -13.581 1.00 64.12 172 GLN A C 1
ATOM 1471 O O . GLN A 1 172 ? 15.994 4.847 -14.517 1.00 64.12 172 GLN A O 1
ATOM 1476 N N . LEU A 1 173 ? 14.025 5.648 -13.761 1.00 55.31 173 LEU A N 1
ATOM 1477 C CA . LEU A 1 173 ? 13.743 6.430 -14.961 1.00 55.31 173 LEU A CA 1
ATOM 1478 C C . LEU A 1 173 ? 14.688 7.633 -14.906 1.00 55.31 173 LEU A C 1
ATOM 1480 O O . LEU A 1 173 ? 14.305 8.750 -14.589 1.00 55.31 173 LEU A O 1
ATOM 1484 N N . ALA A 1 174 ? 15.971 7.352 -15.129 1.00 40.22 174 ALA A N 1
ATOM 1485 C CA . ALA A 1 174 ? 17.030 8.292 -15.265 1.00 40.22 174 ALA A CA 1
ATOM 1486 C C . ALA A 1 174 ? 16.554 9.203 -16.374 1.00 40.22 174 ALA A C 1
ATOM 1488 O O . ALA A 1 174 ? 16.119 8.743 -17.438 1.00 40.22 174 ALA A O 1
ATOM 1489 N N . SER A 1 175 ? 16.646 10.482 -16.063 1.00 43.62 175 SER A N 1
ATOM 1490 C CA . SER A 1 175 ? 16.493 11.664 -16.891 1.00 43.62 175 SER A CA 1
ATOM 1491 C C . SER A 1 175 ? 17.415 11.669 -18.117 1.00 43.62 175 SER A C 1
ATOM 1493 O O . SER A 1 175 ? 17.908 12.713 -18.530 1.00 43.62 175 SER A O 1
ATOM 1495 N N . GLN A 1 176 ? 17.662 10.520 -18.745 1.00 46.97 176 GLN A N 1
ATOM 1496 C CA . GLN A 1 176 ? 18.047 10.477 -20.140 1.00 46.97 176 GLN A CA 1
ATOM 1497 C C . GLN A 1 176 ? 16.836 11.008 -20.891 1.00 46.97 176 GLN A C 1
ATOM 1499 O O . GLN A 1 176 ? 15.904 10.267 -21.216 1.00 46.97 176 GLN A O 1
ATOM 1504 N N . SER A 1 177 ? 16.818 12.332 -21.046 1.00 50.31 177 SER A N 1
ATOM 1505 C CA . SER A 1 177 ? 15.793 13.027 -21.795 1.00 50.31 177 SER A CA 1
ATOM 1506 C C . SER A 1 177 ? 15.658 12.318 -23.141 1.00 50.31 177 SER A C 1
ATOM 1508 O O . SER A 1 177 ? 16.650 11.865 -23.723 1.00 50.31 177 SER A O 1
ATOM 1510 N N . VAL A 1 178 ? 14.428 12.182 -23.636 1.00 55.56 178 VAL A N 1
ATOM 1511 C CA . VAL A 1 178 ? 14.184 11.606 -24.969 1.00 55.56 178 VAL A CA 1
ATOM 1512 C C . VAL A 1 178 ? 15.055 12.317 -26.016 1.00 55.56 178 VAL A C 1
ATOM 1514 O O . VAL A 1 178 ? 15.544 11.681 -26.944 1.00 55.56 178 VAL A O 1
ATOM 1517 N N . PHE A 1 179 ? 15.352 13.599 -25.786 1.00 50.88 179 PHE A N 1
ATOM 1518 C CA . PHE A 1 179 ? 16.312 14.397 -26.536 1.00 50.88 179 PHE A CA 1
ATOM 1519 C C . PHE A 1 179 ? 17.747 13.843 -26.507 1.00 50.88 179 PHE A C 1
ATOM 1521 O O . PHE A 1 179 ? 18.330 13.660 -27.568 1.00 50.88 179 PHE A O 1
ATOM 1528 N N . THR A 1 180 ? 18.314 13.506 -25.345 1.00 51.00 180 THR A N 1
ATOM 1529 C CA . THR A 1 180 ? 19.666 12.918 -25.242 1.00 51.00 180 THR A CA 1
ATOM 1530 C C . THR A 1 180 ? 19.750 11.595 -26.002 1.00 51.00 180 THR A C 1
ATOM 1532 O O . THR A 1 180 ? 20.726 11.331 -26.702 1.00 51.00 180 THR A O 1
ATOM 1535 N N . VAL A 1 181 ? 18.694 10.781 -25.917 1.00 51.78 181 VAL A N 1
ATOM 1536 C CA . VAL A 1 181 ? 18.601 9.501 -26.633 1.00 51.78 181 VAL A CA 1
ATOM 1537 C C . VAL A 1 181 ? 18.492 9.719 -28.146 1.00 51.78 181 VAL A C 1
ATOM 1539 O O . VAL A 1 181 ? 19.197 9.052 -28.903 1.00 51.78 181 VAL A O 1
ATOM 1542 N N . ALA A 1 182 ? 17.657 10.663 -28.588 1.00 54.59 182 ALA A N 1
ATOM 1543 C CA . ALA A 1 182 ? 17.496 11.015 -29.997 1.00 54.59 182 ALA A CA 1
ATOM 1544 C C . ALA A 1 182 ? 18.779 11.622 -30.590 1.00 54.59 182 ALA A C 1
ATOM 1546 O O . ALA A 1 182 ? 19.194 11.234 -31.678 1.00 54.59 182 ALA A O 1
ATOM 1547 N N . LEU A 1 183 ? 19.454 12.502 -29.848 1.00 56.47 183 LEU A N 1
ATOM 1548 C CA . LEU A 1 183 ? 20.720 13.116 -30.240 1.00 56.47 183 LEU A CA 1
ATOM 1549 C C . LEU A 1 183 ? 21.821 12.064 -30.385 1.00 56.47 183 LEU A C 1
ATOM 1551 O O . LEU A 1 183 ? 22.518 12.028 -31.394 1.00 56.47 183 LEU A O 1
ATOM 1555 N N . GLN A 1 184 ? 21.958 11.166 -29.410 1.00 53.09 184 GLN A N 1
ATOM 1556 C CA . GLN A 1 184 ? 22.970 10.115 -29.462 1.00 53.09 184 GLN A CA 1
ATOM 1557 C C . GLN A 1 184 ? 22.689 9.106 -30.588 1.00 53.09 184 GLN A C 1
ATOM 1559 O O . GLN A 1 184 ? 23.628 8.631 -31.222 1.00 53.09 184 GLN A O 1
ATOM 1564 N N . ALA A 1 185 ? 21.416 8.814 -30.880 1.00 54.66 185 ALA A N 1
ATOM 1565 C CA . ALA A 1 185 ? 21.023 8.001 -32.031 1.00 54.66 185 ALA A CA 1
ATOM 1566 C C . ALA A 1 185 ? 21.333 8.697 -33.368 1.00 54.66 185 ALA A C 1
ATOM 1568 O O . ALA A 1 185 ? 21.908 8.068 -34.255 1.00 54.66 185 ALA A O 1
ATOM 1569 N N . GLY A 1 186 ? 21.031 9.994 -33.492 1.00 56.84 186 GLY A N 1
ATOM 1570 C CA . GLY A 1 186 ? 21.363 10.794 -34.675 1.00 56.84 186 GLY A CA 1
ATOM 1571 C C . GLY A 1 186 ? 22.872 10.891 -34.914 1.00 56.84 186 GLY A C 1
ATOM 1572 O O . GLY A 1 186 ? 23.339 10.679 -36.029 1.00 56.84 186 GLY A O 1
ATOM 1573 N N . LEU A 1 187 ? 23.660 11.107 -33.858 1.00 58.66 187 LEU A N 1
ATOM 1574 C CA . LEU A 1 187 ? 25.123 11.126 -33.939 1.00 58.66 187 LEU A CA 1
ATOM 1575 C C . LEU A 1 187 ? 25.712 9.759 -34.321 1.00 58.66 187 LEU A C 1
ATOM 1577 O O . LEU A 1 187 ? 26.705 9.711 -35.042 1.00 58.66 187 LEU A O 1
ATOM 1581 N N . SER A 1 188 ? 25.119 8.649 -33.870 1.00 57.59 188 SER A N 1
ATOM 1582 C CA . SER A 1 188 ? 25.506 7.305 -34.322 1.00 57.59 188 SER A CA 1
ATOM 1583 C C . SER A 1 188 ? 25.176 7.074 -35.801 1.00 57.59 188 SER A C 1
ATOM 1585 O O . SER A 1 188 ? 26.003 6.510 -36.509 1.00 57.59 188 SER A O 1
ATOM 1587 N N . ALA A 1 189 ? 24.022 7.549 -36.282 1.00 57.50 189 ALA A N 1
ATOM 1588 C CA . ALA A 1 189 ? 23.627 7.438 -37.690 1.00 57.50 189 ALA A CA 1
ATOM 1589 C C . ALA A 1 189 ? 24.501 8.287 -38.634 1.00 57.50 189 ALA A C 1
ATOM 1591 O O . ALA A 1 189 ? 24.701 7.924 -39.786 1.00 57.50 189 ALA A O 1
ATOM 1592 N N . LEU A 1 190 ? 25.057 9.400 -38.149 1.00 57.03 190 LEU A N 1
ATOM 1593 C CA . LEU A 1 190 ? 25.994 10.232 -38.915 1.00 57.03 190 LEU A CA 1
ATOM 1594 C C . LEU A 1 190 ? 27.419 9.660 -38.952 1.00 57.03 190 LEU A C 1
ATOM 1596 O O . LEU A 1 190 ? 28.195 10.001 -39.840 1.00 57.03 190 LEU A O 1
ATOM 1600 N N . LYS A 1 191 ? 27.778 8.796 -37.994 1.00 48.09 191 LYS A N 1
ATOM 1601 C CA . LYS A 1 191 ? 29.102 8.159 -37.922 1.00 48.09 191 LYS A CA 1
ATOM 1602 C C . LYS A 1 191 ? 29.250 6.940 -38.827 1.00 48.09 191 LYS A C 1
ATOM 1604 O O . LYS A 1 191 ? 30.372 6.464 -38.977 1.00 48.09 191 LYS A O 1
ATOM 1609 N N . THR A 1 192 ? 28.175 6.431 -39.428 1.00 49.03 192 THR A N 1
ATOM 1610 C CA . THR A 1 192 ? 28.281 5.379 -40.442 1.00 49.03 192 THR A CA 1
ATOM 1611 C C . THR A 1 192 ? 28.678 6.011 -41.778 1.00 49.03 192 THR A C 1
ATOM 1613 O O . THR A 1 192 ? 27.866 6.749 -42.343 1.00 49.03 192 THR A O 1
ATOM 1616 N N . PRO A 1 193 ? 29.895 5.768 -42.304 1.00 47.81 193 PRO A N 1
ATOM 1617 C CA . PRO A 1 193 ? 30.263 6.249 -43.627 1.00 47.81 193 PRO A CA 1
ATOM 1618 C C . PRO A 1 193 ? 29.342 5.586 -44.655 1.00 47.81 193 PRO A C 1
ATOM 1620 O O . PRO A 1 193 ? 29.388 4.374 -44.860 1.00 47.81 193 PRO A O 1
ATOM 1623 N N . TYR A 1 194 ? 28.465 6.378 -45.274 1.00 48.78 194 TYR A N 1
ATOM 1624 C CA . TYR A 1 194 ? 27.670 5.928 -46.413 1.00 48.78 194 TYR A CA 1
ATOM 1625 C C . TYR A 1 194 ? 28.612 5.478 -47.546 1.00 48.78 194 TYR A C 1
ATOM 1627 O O . TYR A 1 194 ? 29.561 6.202 -47.864 1.00 48.78 194 TYR A O 1
ATOM 1635 N N . PRO A 1 195 ? 28.359 4.334 -48.206 1.00 48.22 195 PRO A N 1
ATOM 1636 C CA . PRO A 1 195 ? 29.155 3.865 -49.336 1.00 48.22 195 PRO A CA 1
ATOM 1637 C C . PRO A 1 195 ? 28.765 4.608 -50.627 1.00 48.22 195 PRO A C 1
ATOM 1639 O O . PRO A 1 195 ? 28.286 3.997 -51.574 1.00 48.22 195 PRO A O 1
ATOM 1642 N N . PHE A 1 196 ? 28.931 5.933 -50.672 1.00 43.47 196 PHE A N 1
ATOM 1643 C CA . PHE A 1 196 ? 28.603 6.739 -51.861 1.00 43.47 196 PHE A CA 1
ATOM 1644 C C . PHE A 1 196 ? 29.809 7.129 -52.728 1.00 43.47 196 PHE A C 1
ATOM 1646 O O . PHE A 1 196 ? 29.624 7.785 -53.745 1.00 43.47 196 PHE A O 1
ATOM 1653 N N . ASN A 1 197 ? 31.029 6.696 -52.390 1.00 44.34 197 ASN A N 1
ATOM 1654 C CA . ASN A 1 197 ? 32.250 7.167 -53.062 1.00 44.34 197 ASN A CA 1
ATOM 1655 C C . ASN A 1 197 ? 33.045 6.094 -53.833 1.00 44.34 197 ASN A C 1
ATOM 1657 O O . ASN A 1 197 ? 34.265 6.167 -53.901 1.00 44.34 197 ASN A O 1
ATOM 1661 N N . GLN A 1 198 ? 32.385 5.101 -54.439 1.00 46.06 198 GLN A N 1
ATOM 1662 C CA . GLN A 1 198 ? 33.050 4.173 -55.379 1.00 46.06 198 GLN A CA 1
ATOM 1663 C C . GLN A 1 198 ? 32.389 4.095 -56.767 1.00 46.06 198 GLN A C 1
ATOM 1665 O O . GLN A 1 198 ? 32.504 3.079 -57.444 1.00 46.06 198 GLN A O 1
ATOM 1670 N N . LEU A 1 199 ? 31.704 5.154 -57.220 1.00 42.41 199 LEU A N 1
ATOM 1671 C CA . LEU A 1 199 ? 31.107 5.196 -58.568 1.00 42.41 199 LEU A CA 1
ATOM 1672 C C . LEU A 1 199 ? 31.525 6.393 -59.434 1.00 42.41 199 LEU A C 1
ATOM 1674 O O . LEU A 1 199 ? 30.868 6.675 -60.429 1.00 42.41 199 LEU A O 1
ATOM 1678 N N . PHE A 1 200 ? 32.637 7.056 -59.119 1.00 44.38 200 PHE A N 1
ATOM 1679 C CA . PHE A 1 200 ? 33.285 7.975 -60.055 1.00 44.38 200 PHE A CA 1
ATOM 1680 C C . PHE A 1 200 ? 34.795 7.845 -59.925 1.00 44.38 200 PHE A C 1
ATOM 1682 O O . PHE A 1 200 ? 35.389 8.516 -59.099 1.00 44.38 200 PHE A O 1
ATOM 1689 N N . ASP A 1 201 ? 35.366 6.936 -60.708 1.00 38.62 201 ASP A N 1
ATOM 1690 C CA . ASP A 1 201 ? 36.719 7.042 -61.257 1.00 38.62 201 ASP A CA 1
ATOM 1691 C C . ASP A 1 201 ? 36.746 6.120 -62.491 1.00 38.62 201 ASP A C 1
ATOM 1693 O O . ASP A 1 201 ? 37.005 4.918 -62.392 1.00 38.62 201 ASP A O 1
ATOM 1697 N N . PHE A 1 202 ? 36.350 6.688 -63.636 1.00 42.66 202 PHE A N 1
ATOM 1698 C CA . PHE A 1 202 ? 36.703 6.201 -64.973 1.00 42.66 202 PHE A CA 1
ATOM 1699 C C . PHE A 1 202 ? 37.902 7.008 -65.466 1.00 42.66 202 PHE A C 1
ATOM 1701 O O . PHE A 1 202 ? 37.869 8.246 -65.278 1.00 42.66 202 PHE A O 1
#

InterPro domains:
  IPR006595 CTLH, C-terminal LisH motif [PS50897] (52-109)
  IPR006595 CTLH, C-terminal LisH motif [SM00668] (52-109)
  IPR013144 CRA domain [SM00757] (105-199)
  IPR024964 CTLH/CRA C-terminal to LisH motif domain [PF10607] (53-194)
  IPR045098 Fyv10 family [PTHR12170] (49-194)

Sequence (202 aa):
MVEKLQVLKRKVRIQFVLVRYTQNFSEIINYFFVDYLSIVSRQRRAYAKSYVFLVSKEVERSLMNRKTAKCLAWCHDNRSKLRKLHSTMEFNLRIQEFVELVKADRRLEAVKHARKYFSNYEEGQLISIQHCMALLAFPITTELSPYKELLEEERWSRLVEQFRQENYKLFQLASQSVFTVALQAGLSALKTPYPFNQLFDF

pLDDT: mean 72.17, std 20.13, range [36.88, 94.44]

Secondary structure (DSSP, 8-state):
-HHHHHHHHHHHHHHHHHHHHHHHHHHHHHHHHHHHHHHHHHHHHHHHHHHHHHHHHHHHHHHHTT--HHHHHHHHHTHHHHHHTT--HHHHHHHHHHHHHHHTT-HHHHHHHHHHHSSS--GGGHHHHHHHHHHTTS-TT---TTHHHHH-THHHHHHHHHHHHHHHHHHT-----HHHHHHHHHHHHHSS--S-SSS---

Foldseek 3Di:
DVVVVVVVVVVVVVVVVVVVVVVVVVVVVVVVVVVVVVVVVVVVVVVVVVVLVVLLVVCLVCLVVVHCVSVLVVCVVCVVLCVVVVACLNVLSLLSVLLVCVVVVVNVVSVVSCVVPVPPDDPVCVVVSVLSVVLNVDDLPDPDPPNVVSSDPCSSVVSSVSSVVVSCVRVVPPPCPVVVVVVVVVVVVVPPPDPPPDPDDD

Organism: NCBI:txid355587

Radius of gyration: 31.95 Å; chains: 1; bounding box: 84×31×84 Å